Protein AF-A0A7C0TYW9-F1 (afdb_monomer_lite)

Foldseek 3Di:
DADEPVQWDDDAPDTARQVQFPDDDPDDHDLVSLLPDDCVHTHQCSNANDAPVHFEYEHDPVQVVLVVVLVVVQVVCQVCVCVQAPPQLVVVLVVQEPDPGFAFKHAHSPAPAEAEAAEADSQACSHGSYALGDDPSSSVVQVVCVVVVHHVRHYIYGYSGGGQHVVNDDDDPPVVVCVVVD

Secondary structure (DSSP, 8-state):
-EEEGGGSEEETTEEE-GGG-SS--S---SHHHHHH--HHHH-TTTTSS-BTTB-EEE-SHHHHHHHHHHHHHHHHHHH-GGGTS-HHHHHHHHHH--SSS---EEEETT-S-EEEESS--TTTHHHHS-TT-SSHHHHHHHHHHHHTT--GGGSEEEESSSSPPGGG------HHHHTT--

Sequence (182 aa):
MLLMFESLKRVSDIYINPRNYKIMPLFLRNWRDLLSLDEKTYGIYAKTIYNPKERFLIKSKKDEQKAFKLVELYNELLKNPTKFCHKEYYEYQLKVKQFKGLPFANGWVGSRVVLVGEAPGRKGCGYTGICFYRDASGILLRKALFTLGINPDFVYITNVVKCNPPGNKLRGFDERELSLLR

Structure (mmCIF, N/CA/C/O backbone):
data_AF-A0A7C0TYW9-F1
#
_entry.id   AF-A0A7C0TYW9-F1
#
loop_
_atom_site.group_PDB
_atom_site.id
_atom_site.type_symbol
_atom_site.label_atom_id
_atom_site.label_alt_id
_atom_site.label_comp_id
_atom_site.label_asym_id
_atom_site.label_entity_id
_atom_site.label_seq_id
_atom_site.pdbx_PDB_ins_code
_atom_site.Cartn_x
_atom_site.Cartn_y
_atom_site.Cartn_z
_atom_site.occupancy
_atom_site.B_iso_or_equiv
_atom_site.auth_seq_id
_atom_site.auth_comp_id
_atom_site.auth_asym_id
_atom_site.auth_atom_id
_atom_site.pdbx_PDB_model_num
ATOM 1 N N . MET A 1 1 ? 7.415 -1.430 9.000 1.00 95.31 1 MET A N 1
ATOM 2 C CA . MET A 1 1 ? 6.575 -2.216 8.067 1.00 95.31 1 MET A CA 1
ATOM 3 C C . MET A 1 1 ? 5.236 -2.589 8.683 1.00 95.31 1 MET A C 1
ATOM 5 O O . MET A 1 1 ? 4.257 -2.705 7.954 1.00 95.31 1 MET A O 1
ATOM 9 N N . LEU A 1 2 ? 5.198 -2.811 9.995 1.00 98.25 2 LEU A N 1
ATOM 10 C CA . LEU A 1 2 ? 4.009 -3.233 10.721 1.00 98.25 2 LEU A CA 1
ATOM 11 C C . LEU A 1 2 ? 3.104 -2.036 11.015 1.00 98.25 2 LEU A C 1
ATOM 13 O O . LEU A 1 2 ? 3.602 -0.933 11.231 1.00 98.25 2 LEU A O 1
ATOM 17 N N . LEU A 1 3 ? 1.800 -2.274 11.017 1.00 98.44 3 LEU A N 1
ATOM 18 C CA . LEU A 1 3 ? 0.765 -1.329 11.404 1.00 98.44 3 LEU A CA 1
ATOM 19 C C . LEU A 1 3 ? -0.104 -2.008 12.459 1.00 98.44 3 LEU A C 1
ATOM 21 O O . LEU A 1 3 ? -0.786 -2.986 12.164 1.00 98.44 3 LEU A O 1
ATOM 25 N N . MET A 1 4 ? -0.067 -1.502 13.686 1.00 98.12 4 MET A N 1
ATOM 26 C CA . MET A 1 4 ? -0.885 -2.046 14.769 1.00 98.12 4 MET A CA 1
ATOM 27 C C . MET A 1 4 ? -2.296 -1.486 14.653 1.00 98.12 4 MET A C 1
ATOM 29 O O . MET A 1 4 ? -2.460 -0.271 14.508 1.00 98.12 4 MET A O 1
ATOM 33 N N . PHE A 1 5 ? -3.312 -2.342 14.717 1.00 97.88 5 PHE A N 1
ATOM 34 C CA . PHE A 1 5 ? -4.703 -1.905 14.620 1.00 97.88 5 PHE A CA 1
ATOM 35 C C . PHE A 1 5 ? -5.060 -0.890 15.713 1.00 97.88 5 PHE A C 1
ATOM 37 O O . PHE A 1 5 ? -5.768 0.077 15.452 1.00 97.88 5 PHE A O 1
ATOM 44 N N . GLU A 1 6 ? -4.485 -1.047 16.902 1.00 96.62 6 GLU A N 1
ATOM 45 C CA . GLU A 1 6 ? -4.692 -0.188 18.069 1.00 96.62 6 GLU A CA 1
ATOM 46 C C . GLU A 1 6 ? -4.125 1.225 17.875 1.00 96.62 6 GLU A C 1
ATOM 48 O O . GLU A 1 6 ? -4.556 2.162 18.541 1.00 96.62 6 GLU A O 1
ATOM 53 N N . SER A 1 7 ? -3.178 1.407 16.947 1.00 97.06 7 SER A N 1
ATOM 54 C CA . SER A 1 7 ? -2.658 2.738 16.599 1.00 97.06 7 SER A CA 1
ATOM 55 C C . SER A 1 7 ? -3.553 3.515 15.630 1.00 97.06 7 SER A C 1
ATOM 57 O O . SER A 1 7 ? -3.305 4.697 15.374 1.00 97.06 7 SER A O 1
ATOM 59 N N . LEU A 1 8 ? -4.583 2.871 15.071 1.00 97.88 8 LEU A N 1
ATOM 60 C CA . LEU A 1 8 ? -5.526 3.517 14.168 1.00 97.88 8 LEU A CA 1
ATOM 61 C C . LEU A 1 8 ? -6.575 4.283 14.962 1.00 97.88 8 LEU A C 1
ATOM 63 O O . LEU A 1 8 ? -7.091 3.818 15.976 1.00 97.88 8 LEU A O 1
ATOM 67 N N . LYS A 1 9 ? -6.963 5.446 14.442 1.00 96.06 9 LYS A N 1
ATOM 68 C CA . LYS A 1 9 ? -8.080 6.208 14.992 1.00 96.06 9 LYS A CA 1
ATOM 69 C C . LYS A 1 9 ? -9.346 5.831 14.238 1.00 96.06 9 LYS A C 1
ATOM 71 O O . LYS A 1 9 ? -9.384 5.909 13.011 1.00 96.06 9 LYS A O 1
ATOM 76 N N . ARG A 1 10 ? -10.395 5.458 14.967 1.00 94.62 10 ARG A N 1
ATOM 77 C CA . ARG A 1 10 ? -11.737 5.341 14.394 1.00 94.62 10 ARG A CA 1
ATOM 78 C C . ARG A 1 10 ? -12.358 6.733 14.296 1.00 94.62 10 ARG A C 1
ATOM 80 O O . ARG A 1 10 ? -12.369 7.474 15.277 1.00 94.62 10 ARG A O 1
ATOM 87 N N . VAL A 1 11 ? -12.860 7.083 13.119 1.00 91.38 11 VAL A N 1
ATOM 88 C CA . VAL A 1 11 ? -13.623 8.310 12.877 1.00 91.38 11 VAL A CA 1
ATOM 89 C C . VAL A 1 11 ? -14.906 7.894 12.177 1.00 91.38 11 VAL A C 1
ATOM 91 O O . VAL A 1 11 ? -14.865 7.426 11.044 1.00 91.38 11 VAL A O 1
ATOM 94 N N . SER A 1 12 ? -16.035 8.012 12.874 1.00 87.75 12 SER A N 1
ATOM 95 C CA . SER A 1 12 ? -17.328 7.506 12.397 1.00 87.75 12 SER A CA 1
ATOM 96 C C . SER A 1 12 ? -17.273 5.986 12.103 1.00 87.75 12 SER A C 1
ATOM 98 O O . SER A 1 12 ? -16.994 5.174 12.997 1.00 87.75 12 SER A O 1
ATOM 100 N N . ASP A 1 13 ? -17.529 5.582 10.861 1.00 86.25 13 ASP A N 1
ATOM 101 C CA . ASP A 1 13 ? -17.508 4.208 10.346 1.00 86.25 13 ASP A CA 1
ATOM 102 C C . ASP A 1 13 ? -16.162 3.802 9.707 1.00 86.25 13 ASP A C 1
ATOM 104 O O . ASP A 1 13 ? -15.992 2.645 9.321 1.00 86.25 13 ASP A O 1
ATOM 108 N N . ILE A 1 14 ? -15.185 4.713 9.622 1.00 91.62 14 ILE A N 1
ATOM 109 C CA . ILE A 1 14 ? -13.876 4.453 9.009 1.00 91.62 14 ILE A CA 1
ATOM 110 C C . ILE A 1 14 ? -12.732 4.446 10.027 1.00 91.62 14 ILE A C 1
ATOM 112 O O . ILE A 1 14 ? -12.814 4.997 11.127 1.00 91.62 14 ILE A O 1
ATOM 116 N N . TYR A 1 15 ? -11.623 3.829 9.623 1.00 95.75 15 TYR A N 1
ATOM 117 C CA . TYR A 1 15 ? -10.345 3.894 10.324 1.00 95.75 15 TYR A CA 1
ATOM 118 C C . TYR A 1 15 ? -9.377 4.760 9.536 1.00 95.75 15 TYR A C 1
ATOM 120 O O . TYR A 1 15 ? -9.300 4.665 8.312 1.00 95.75 15 TYR A O 1
ATOM 128 N N . ILE A 1 16 ? -8.612 5.570 10.255 1.00 97.06 16 ILE A N 1
ATOM 129 C CA . ILE A 1 16 ? -7.570 6.417 9.692 1.00 97.06 16 ILE A CA 1
ATOM 130 C C . ILE A 1 16 ? -6.256 6.186 10.434 1.00 97.06 16 ILE A C 1
ATOM 132 O O . ILE A 1 16 ? -6.243 5.848 11.619 1.00 97.06 16 ILE A O 1
ATOM 136 N N . ASN A 1 17 ? -5.144 6.404 9.738 1.00 98.00 17 ASN A N 1
ATOM 137 C CA . ASN A 1 17 ? -3.825 6.474 10.351 1.00 98.00 17 ASN A CA 1
ATOM 138 C C . ASN A 1 17 ? -3.441 7.956 10.505 1.00 98.00 17 ASN A C 1
ATOM 140 O O . ASN A 1 17 ? -3.128 8.591 9.495 1.00 98.00 17 ASN A O 1
ATOM 144 N N . PRO A 1 18 ? -3.451 8.532 11.724 1.00 96.19 18 PRO A N 1
ATOM 145 C CA . PRO A 1 18 ? -3.134 9.948 11.929 1.00 96.19 18 PRO A CA 1
ATOM 146 C C . PRO A 1 18 ? -1.766 10.361 11.371 1.00 96.19 18 PRO A C 1
ATOM 148 O O . PRO A 1 18 ? -1.599 11.497 10.943 1.00 96.19 18 PRO A O 1
ATOM 151 N N . ARG A 1 19 ? -0.803 9.429 11.297 1.00 96.75 19 ARG A N 1
ATOM 152 C CA . ARG A 1 19 ? 0.550 9.675 10.767 1.00 96.75 19 ARG A CA 1
ATOM 153 C C . ARG A 1 19 ? 0.579 9.929 9.258 1.00 96.75 19 ARG A C 1
ATOM 155 O O . ARG A 1 19 ? 1.586 10.411 8.747 1.00 96.75 19 ARG A O 1
ATOM 162 N N . ASN A 1 20 ? -0.500 9.607 8.543 1.00 97.62 20 ASN A N 1
ATOM 163 C CA . ASN A 1 20 ? -0.610 9.848 7.105 1.00 97.62 20 ASN A CA 1
ATOM 164 C C . ASN A 1 20 ? -1.013 11.288 6.759 1.00 97.62 20 ASN A C 1
ATOM 166 O O . ASN A 1 20 ? -0.871 11.681 5.598 1.00 97.62 20 ASN A O 1
ATOM 170 N N . TYR A 1 21 ? -1.514 12.058 7.729 1.00 97.38 21 TYR A N 1
ATOM 171 C CA . TYR A 1 21 ? -2.064 13.389 7.494 1.00 97.38 21 TYR A CA 1
ATOM 172 C C . TYR A 1 21 ? -1.016 14.478 7.706 1.00 97.38 21 TYR A C 1
ATOM 174 O O . TYR A 1 21 ? -0.359 14.530 8.742 1.00 97.38 21 TYR A O 1
ATOM 182 N N . LYS A 1 22 ? -0.906 15.398 6.743 1.00 97.19 22 LYS A N 1
ATOM 183 C CA . LYS A 1 22 ? -0.212 16.682 6.946 1.00 97.19 22 LYS A CA 1
ATOM 184 C C . LYS A 1 22 ? -1.030 17.615 7.835 1.00 97.19 22 LYS A C 1
ATOM 186 O O . LYS A 1 22 ? -0.484 18.313 8.679 1.00 97.19 22 LYS A O 1
ATOM 191 N N . ILE A 1 23 ? -2.341 17.623 7.605 1.00 95.88 23 ILE A N 1
ATOM 192 C CA . ILE A 1 23 ? -3.343 18.403 8.327 1.00 95.88 23 ILE A CA 1
ATOM 193 C C . ILE A 1 23 ? -4.517 17.466 8.586 1.00 95.88 23 ILE A C 1
ATOM 195 O O . ILE A 1 23 ? -4.942 16.742 7.684 1.00 95.88 23 ILE A O 1
ATOM 199 N N . MET A 1 24 ? -5.034 17.458 9.810 1.00 93.25 24 MET A N 1
ATOM 200 C CA . MET A 1 24 ? -6.167 16.611 10.168 1.00 93.25 24 MET A CA 1
ATOM 201 C C . MET A 1 24 ? -7.475 17.204 9.613 1.00 93.25 24 MET A C 1
ATOM 203 O O . MET A 1 24 ? -7.740 18.383 9.849 1.00 93.25 24 MET A O 1
ATOM 207 N N . PRO A 1 25 ? -8.313 16.434 8.897 1.00 91.81 25 PRO A N 1
ATOM 208 C CA . PRO A 1 25 ? -9.620 16.915 8.461 1.00 91.81 25 PRO A CA 1
ATOM 209 C C . PRO A 1 25 ? -10.553 17.130 9.658 1.00 91.81 25 PRO A C 1
ATOM 211 O O . PRO A 1 25 ? -10.598 16.309 10.575 1.00 91.81 25 PRO A O 1
ATOM 214 N N . LEU A 1 26 ? -11.319 18.225 9.622 1.00 86.62 26 LEU A N 1
ATOM 215 C CA . LEU A 1 26 ? -12.287 18.576 10.669 1.00 86.62 26 LEU A CA 1
ATOM 216 C C . LEU A 1 26 ? -13.501 17.637 10.676 1.00 86.62 26 LEU A C 1
ATOM 218 O O . LEU A 1 26 ? -14.006 17.292 11.740 1.00 86.62 26 LEU A O 1
ATOM 222 N N . PHE A 1 27 ? -13.945 17.197 9.493 1.00 86.50 27 PHE A N 1
ATOM 223 C CA . PHE A 1 27 ? -15.115 16.339 9.326 1.00 86.50 27 PHE A CA 1
ATOM 224 C C . PHE A 1 27 ? -14.811 15.178 8.374 1.00 86.50 27 PHE A C 1
ATOM 226 O O . PHE A 1 27 ? -14.391 15.388 7.239 1.00 86.50 27 PHE A O 1
ATOM 233 N N . LEU A 1 28 ? -15.054 13.951 8.841 1.00 92.06 28 LEU A N 1
ATOM 234 C CA . LEU A 1 28 ? -15.047 12.723 8.043 1.00 92.06 28 LEU A CA 1
ATOM 235 C C . LEU A 1 28 ? -16.205 11.837 8.510 1.00 92.06 28 LEU A C 1
ATOM 237 O O . LEU A 1 28 ? -16.189 11.330 9.634 1.00 92.06 28 LEU A O 1
ATOM 241 N N . ARG A 1 29 ? -17.225 1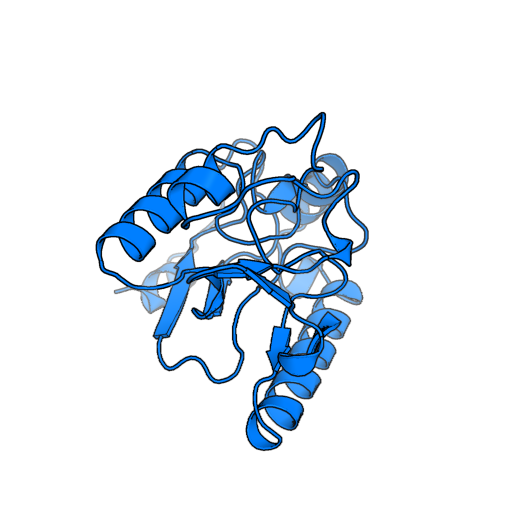1.658 7.668 1.00 91.06 29 ARG A N 1
ATOM 242 C CA . ARG A 1 29 ? -18.416 10.877 8.038 1.00 91.06 29 ARG A CA 1
ATOM 243 C C . ARG A 1 29 ? -18.391 9.456 7.514 1.00 91.06 29 ARG A C 1
ATOM 245 O O . ARG A 1 29 ? -18.967 8.596 8.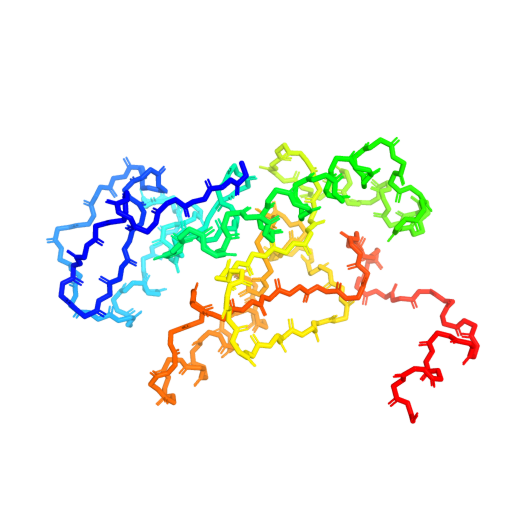160 1.00 91.06 29 ARG A O 1
ATOM 252 N N . ASN A 1 30 ? -17.796 9.247 6.341 1.00 93.50 30 ASN A N 1
ATOM 253 C CA . ASN A 1 30 ? -17.747 7.954 5.668 1.00 93.50 30 ASN A CA 1
ATOM 254 C C . ASN A 1 30 ? -16.591 7.863 4.667 1.00 93.50 30 ASN A C 1
ATOM 256 O O . ASN A 1 30 ? -15.816 8.804 4.466 1.00 93.50 30 ASN A O 1
ATOM 260 N N . TRP A 1 31 ? -16.486 6.713 4.006 1.00 93.50 31 TRP A N 1
ATOM 261 C CA . TRP A 1 31 ? -15.448 6.450 3.013 1.00 93.50 31 TRP A CA 1
ATOM 262 C C . TRP A 1 31 ? -15.471 7.412 1.813 1.00 93.50 31 TRP A C 1
ATOM 264 O O . TRP A 1 31 ? -14.423 7.641 1.211 1.00 93.50 31 TRP A O 1
ATOM 274 N N . ARG A 1 32 ? -16.621 7.996 1.446 1.00 94.62 32 ARG A N 1
ATOM 275 C CA . ARG A 1 32 ? -16.700 8.959 0.332 1.00 94.62 32 ARG A CA 1
ATOM 276 C C . ARG A 1 32 ? -15.978 10.251 0.691 1.00 94.62 32 ARG A C 1
ATOM 278 O O . ARG A 1 32 ? -15.160 10.712 -0.104 1.00 94.62 32 ARG A O 1
ATOM 285 N N . ASP A 1 33 ? -16.206 10.760 1.902 1.00 94.81 33 ASP A N 1
ATOM 286 C CA . ASP A 1 33 ? -15.493 11.926 2.436 1.00 94.81 33 ASP A CA 1
ATOM 287 C C . ASP A 1 33 ? -13.981 11.649 2.456 1.00 94.81 33 ASP A C 1
ATOM 289 O O . ASP A 1 33 ? -13.193 12.455 1.962 1.00 94.81 33 ASP A O 1
ATOM 293 N N . LEU A 1 34 ? -13.572 10.459 2.915 1.00 94.06 34 LEU A N 1
ATOM 294 C CA . LEU A 1 34 ? -12.168 10.037 2.920 1.00 94.06 34 LEU A CA 1
ATOM 295 C C . LEU A 1 34 ? -11.548 10.043 1.514 1.00 94.06 34 LEU A C 1
ATOM 297 O O . LEU A 1 34 ? -10.449 10.561 1.318 1.00 94.06 34 LEU A O 1
ATOM 301 N N . LEU A 1 35 ? -12.234 9.474 0.519 1.00 93.31 35 LEU A N 1
ATOM 302 C CA . LEU A 1 35 ? -11.721 9.431 -0.853 1.00 93.31 35 LEU A CA 1
ATOM 303 C C . LEU A 1 35 ? -11.704 10.811 -1.534 1.00 93.31 35 LEU A C 1
ATOM 305 O O . LEU A 1 35 ? -10.956 10.990 -2.502 1.00 93.31 35 LEU A O 1
ATOM 309 N N . SER A 1 36 ? -12.488 11.772 -1.035 1.00 94.12 36 SER A N 1
ATOM 310 C CA . SER A 1 36 ? -12.590 13.136 -1.573 1.00 94.12 36 SER A CA 1
ATOM 311 C C . SER A 1 36 ? -11.426 14.055 -1.191 1.00 94.12 36 SER A C 1
ATOM 313 O O . SER A 1 36 ? -11.179 15.029 -1.895 1.00 94.12 36 SER A O 1
ATOM 315 N N . LEU A 1 37 ? -10.676 13.719 -0.135 1.00 95.31 37 LEU A N 1
ATOM 316 C CA . LEU A 1 37 ? -9.545 14.519 0.346 1.00 95.31 37 LEU A CA 1
ATOM 317 C C . LEU A 1 37 ? -8.530 14.792 -0.775 1.00 95.31 37 LEU A C 1
ATOM 319 O O . LEU A 1 37 ? -8.234 13.910 -1.575 1.00 95.31 37 LEU A O 1
ATOM 323 N N . ASP A 1 38 ? -7.947 15.980 -0.858 1.00 95.19 38 ASP A N 1
ATOM 324 C CA . ASP A 1 38 ? -6.889 16.250 -1.834 1.00 95.19 38 ASP A CA 1
ATOM 325 C C . ASP A 1 38 ? -5.483 15.957 -1.262 1.00 95.19 38 ASP A C 1
ATOM 327 O O . ASP A 1 38 ? -5.220 16.086 -0.064 1.00 95.19 38 ASP A O 1
ATOM 331 N N . GLU A 1 39 ? -4.546 15.544 -2.121 1.00 95.12 39 GLU A N 1
ATOM 332 C CA . GLU A 1 39 ? -3.186 15.177 -1.688 1.00 95.12 39 GLU A CA 1
ATOM 333 C C . GLU A 1 39 ? -2.339 16.387 -1.257 1.00 95.12 39 GLU A C 1
ATOM 335 O O . GLU A 1 39 ? -1.384 16.227 -0.485 1.00 95.12 39 GLU A O 1
ATOM 340 N N . LYS A 1 40 ? -2.648 17.591 -1.763 1.00 96.12 40 LYS A N 1
ATOM 341 C CA . LYS A 1 40 ? -1.866 18.805 -1.492 1.00 96.12 40 LYS A CA 1
ATOM 342 C C . LYS A 1 40 ? -2.041 19.203 -0.029 1.00 96.12 40 LYS A C 1
ATOM 344 O O . LYS A 1 40 ? -1.033 19.354 0.666 1.00 96.12 40 LYS A O 1
ATOM 349 N N . THR A 1 41 ? -3.291 19.273 0.418 1.00 97.00 41 THR A N 1
ATOM 350 C CA . THR A 1 41 ? -3.702 19.649 1.774 1.00 97.00 41 THR A CA 1
ATOM 351 C C . THR A 1 41 ? -3.452 18.523 2.771 1.00 97.00 41 THR A C 1
ATOM 353 O O . THR A 1 41 ? -2.743 18.714 3.757 1.00 97.00 41 THR A O 1
ATOM 356 N N . TYR A 1 42 ? -3.991 17.328 2.512 1.00 97.50 42 TYR A N 1
ATOM 357 C CA . TYR A 1 42 ? -4.047 16.266 3.523 1.00 97.50 42 TYR A CA 1
ATOM 358 C C . TYR A 1 42 ? -2.862 15.305 3.456 1.00 97.50 42 TYR A C 1
ATOM 360 O O . TYR A 1 42 ? -2.522 14.681 4.457 1.00 97.50 42 TYR A O 1
ATOM 368 N N . GLY A 1 43 ? -2.176 15.230 2.316 1.00 97.31 43 GLY A N 1
ATOM 369 C CA . GLY A 1 43 ? -1.036 14.345 2.100 1.00 97.31 43 GLY A CA 1
ATOM 370 C C . GLY A 1 43 ? -1.361 13.151 1.208 1.00 97.31 43 GLY A C 1
ATOM 371 O O . GLY A 1 43 ? -2.504 12.719 1.073 1.00 97.31 43 GLY A O 1
ATOM 372 N N . ILE A 1 44 ? -0.318 12.598 0.587 1.00 97.06 44 ILE A N 1
ATOM 373 C CA . ILE A 1 44 ? -0.464 11.559 -0.436 1.00 97.06 44 ILE A CA 1
ATOM 374 C C . ILE A 1 44 ? -1.048 10.256 0.104 1.00 97.06 44 ILE A C 1
ATOM 376 O O . ILE A 1 44 ? -1.628 9.533 -0.683 1.00 97.06 44 ILE A O 1
ATOM 380 N N . TYR A 1 45 ? -0.944 9.948 1.401 1.00 98.12 45 TYR A N 1
ATOM 381 C CA . TYR A 1 45 ? -1.473 8.712 2.003 1.00 98.12 45 TYR A CA 1
ATOM 382 C C . TYR A 1 45 ? -2.768 8.930 2.800 1.00 98.12 45 TYR A C 1
ATOM 384 O O . TYR A 1 45 ? -3.238 8.014 3.465 1.00 98.12 45 TYR A O 1
ATOM 392 N N . ALA A 1 46 ? -3.369 10.122 2.739 1.00 97.12 46 ALA A N 1
ATOM 393 C CA . ALA A 1 46 ? -4.515 10.492 3.573 1.00 97.12 46 ALA A CA 1
ATOM 394 C C . ALA A 1 46 ? -5.796 9.676 3.306 1.00 97.12 46 ALA A C 1
ATOM 396 O O . ALA A 1 46 ? -6.729 9.738 4.100 1.00 97.12 46 ALA A O 1
ATOM 397 N N . LYS A 1 47 ? -5.863 8.916 2.202 1.00 96.56 47 LYS A N 1
ATOM 398 C CA . LYS A 1 47 ? -7.046 8.128 1.800 1.00 96.56 47 LYS A CA 1
ATOM 399 C C . LYS A 1 47 ? -6.920 6.628 2.089 1.00 96.56 47 LYS A C 1
ATOM 401 O O . LYS A 1 47 ? -7.662 5.821 1.528 1.00 96.56 47 LYS A O 1
ATOM 406 N N . THR A 1 48 ? -5.930 6.241 2.884 1.00 97.38 48 THR A N 1
ATOM 407 C CA . THR A 1 48 ? -5.663 4.865 3.315 1.00 97.38 48 THR A CA 1
ATOM 408 C C . THR A 1 48 ? -5.030 4.899 4.703 1.00 97.38 48 THR A C 1
ATOM 410 O O . THR A 1 48 ? -4.474 5.913 5.123 1.00 97.38 48 THR A O 1
ATOM 413 N N . ILE A 1 49 ? -5.080 3.782 5.421 1.00 98.31 49 ILE A N 1
ATOM 414 C CA . ILE A 1 49 ? -4.319 3.610 6.665 1.00 98.31 49 ILE A CA 1
ATOM 415 C C . ILE A 1 49 ? -2.841 3.269 6.415 1.00 98.31 49 ILE A C 1
ATOM 417 O O . ILE A 1 49 ? -2.028 3.332 7.338 1.00 98.31 49 ILE A O 1
ATOM 421 N N . TYR A 1 50 ? -2.481 2.914 5.179 1.00 98.62 50 TYR A N 1
ATOM 422 C CA . TYR A 1 50 ? -1.152 2.422 4.833 1.00 98.62 50 TYR A CA 1
ATOM 423 C C . TYR A 1 50 ? -0.211 3.519 4.347 1.00 98.62 50 TYR A C 1
ATOM 425 O O . TYR A 1 50 ? -0.609 4.485 3.704 1.00 98.62 50 TYR A O 1
ATOM 433 N N . ASN A 1 51 ? 1.076 3.328 4.603 1.00 98.31 51 ASN A N 1
ATOM 434 C CA . ASN A 1 51 ? 2.157 4.099 4.000 1.00 98.31 51 ASN A CA 1
ATOM 435 C C . ASN A 1 51 ? 3.389 3.186 3.838 1.00 98.31 51 ASN A C 1
ATOM 437 O O . ASN A 1 51 ? 3.404 2.069 4.355 1.00 98.31 51 ASN A O 1
ATOM 441 N N . PRO A 1 52 ? 4.454 3.604 3.135 1.00 97.56 52 PRO A N 1
ATOM 442 C CA . PRO A 1 52 ? 5.615 2.750 2.901 1.00 97.56 52 PRO A CA 1
ATOM 443 C C . PRO A 1 52 ? 6.292 2.191 4.157 1.00 97.56 52 PRO A C 1
ATOM 445 O O . PRO A 1 52 ? 6.964 1.164 4.055 1.00 97.56 52 PRO A O 1
ATOM 448 N N . LYS A 1 53 ? 6.127 2.844 5.316 1.00 97.56 53 LYS A N 1
ATOM 449 C CA . LYS A 1 53 ? 6.655 2.403 6.612 1.00 97.56 53 LYS A CA 1
ATOM 450 C C . LYS A 1 53 ? 5.679 1.492 7.364 1.00 97.56 53 LYS A C 1
ATOM 452 O O . LYS A 1 53 ? 6.130 0.739 8.222 1.00 97.56 53 LYS A O 1
ATOM 457 N N . GLU A 1 54 ? 4.392 1.507 7.036 1.00 98.06 54 GLU A N 1
ATOM 458 C CA . GLU A 1 54 ? 3.299 0.827 7.741 1.00 98.06 54 GLU A CA 1
ATOM 459 C C . GLU A 1 54 ? 2.365 0.181 6.703 1.00 98.06 54 GLU A C 1
ATOM 461 O O . GLU A 1 54 ? 1.440 0.812 6.199 1.00 98.06 54 GLU A O 1
ATOM 466 N N . ARG A 1 55 ? 2.651 -1.070 6.323 1.00 97.69 55 ARG A N 1
ATOM 467 C CA . ARG A 1 55 ? 1.997 -1.791 5.213 1.00 97.69 55 ARG A CA 1
ATOM 468 C C . ARG A 1 55 ? 1.194 -3.004 5.667 1.00 97.69 55 ARG A C 1
ATOM 470 O O . ARG A 1 55 ? 0.238 -3.381 4.999 1.00 97.69 55 ARG A O 1
ATOM 477 N N . PHE A 1 56 ? 1.599 -3.633 6.764 1.00 98.56 56 PHE A N 1
ATOM 478 C CA . PHE A 1 56 ? 1.008 -4.878 7.243 1.00 98.56 56 PHE A CA 1
ATOM 479 C C . PHE A 1 56 ? 0.191 -4.612 8.492 1.00 98.56 56 PHE A C 1
ATOM 481 O O . PHE A 1 56 ? 0.758 -4.421 9.566 1.00 98.56 56 PHE A O 1
ATOM 488 N N . LEU A 1 57 ? -1.130 -4.586 8.335 1.00 98.62 57 LEU A N 1
ATOM 489 C CA . LEU A 1 57 ? -2.044 -4.427 9.454 1.00 98.62 57 LEU A CA 1
ATOM 490 C C . LEU A 1 57 ? -2.080 -5.717 10.280 1.00 98.62 57 LEU A C 1
ATOM 492 O O . LEU A 1 57 ? -2.323 -6.798 9.739 1.00 98.62 57 LEU A O 1
ATOM 496 N N . ILE A 1 58 ? -1.862 -5.574 11.583 1.00 98.38 58 ILE A N 1
ATOM 497 C CA . ILE A 1 58 ? -1.904 -6.624 12.603 1.00 98.38 58 ILE A CA 1
ATOM 498 C C . ILE A 1 58 ? -3.102 -6.335 13.507 1.00 98.38 58 ILE A C 1
ATOM 500 O O . ILE A 1 58 ? -3.185 -5.250 14.078 1.00 98.38 58 ILE A O 1
ATOM 504 N N . LYS A 1 59 ? -4.029 -7.293 13.627 1.00 97.06 59 LYS A N 1
ATOM 505 C CA . LYS A 1 59 ? -5.222 -7.190 14.493 1.00 97.06 59 LYS A CA 1
ATOM 506 C C . LYS A 1 59 ? -5.209 -8.182 15.655 1.00 97.06 59 LYS A C 1
ATOM 508 O O . LYS A 1 59 ? -6.105 -8.165 16.491 1.00 97.06 59 LYS A O 1
ATOM 513 N N . SER A 1 60 ? -4.268 -9.121 15.657 1.00 95.94 60 SER A N 1
ATOM 514 C CA . SER A 1 60 ? -4.187 -10.176 16.662 1.00 95.94 60 SER A CA 1
ATOM 515 C C . SER A 1 60 ? -2.767 -10.718 16.777 1.00 95.94 60 SER A C 1
ATOM 517 O O . SER A 1 60 ? -1.991 -10.635 15.829 1.00 95.94 60 SER A O 1
ATOM 519 N N . LYS A 1 61 ? -2.452 -11.398 17.884 1.00 92.12 61 LYS A N 1
ATOM 520 C CA . LYS A 1 61 ? -1.156 -12.080 18.049 1.00 92.12 61 LYS A CA 1
ATOM 521 C C . LYS A 1 61 ? -0.860 -13.109 16.949 1.00 92.12 61 LYS A C 1
ATOM 523 O O . LYS A 1 61 ? 0.291 -13.318 16.584 1.00 92.12 61 LYS A O 1
ATOM 528 N N . LYS A 1 62 ? -1.894 -13.744 16.381 1.00 91.38 62 LYS A N 1
ATOM 529 C CA . LYS A 1 62 ? -1.738 -14.703 15.268 1.00 91.38 62 LYS A CA 1
ATOM 530 C C . LYS A 1 62 ? -1.251 -14.026 13.980 1.00 91.38 62 LYS A C 1
ATOM 532 O O . LYS A 1 62 ? -0.596 -14.669 13.162 1.00 91.38 62 LYS A O 1
ATOM 537 N N . ASP A 1 63 ? -1.562 -12.744 13.806 1.00 96.75 63 ASP A N 1
ATOM 538 C CA . ASP A 1 63 ? -1.133 -11.954 12.653 1.00 96.75 63 ASP A CA 1
ATOM 539 C C . ASP A 1 63 ? 0.353 -11.596 12.734 1.00 96.75 63 ASP A C 1
ATOM 541 O O . ASP A 1 63 ? 1.019 -11.542 11.702 1.00 96.75 63 ASP A O 1
ATOM 545 N N . GLU A 1 64 ? 0.890 -11.399 13.941 1.00 95.69 64 GLU A N 1
ATOM 546 C CA . GLU A 1 64 ? 2.275 -10.965 14.161 1.00 95.69 64 GLU A CA 1
ATOM 547 C C . GLU A 1 64 ? 3.279 -11.894 13.478 1.00 95.69 64 GLU A C 1
ATOM 549 O O . GLU A 1 64 ? 4.107 -11.437 12.694 1.00 95.69 64 GLU A O 1
ATOM 554 N N . GLN A 1 65 ? 3.156 -13.209 13.686 1.00 95.31 65 GLN A N 1
ATOM 555 C CA . GLN A 1 65 ? 4.059 -14.192 13.077 1.00 95.31 65 GLN A CA 1
ATOM 556 C C . GLN A 1 65 ? 4.037 -14.129 11.544 1.00 95.31 65 GLN A C 1
ATOM 558 O O . GLN A 1 65 ? 5.085 -14.188 10.899 1.00 95.31 65 GLN A O 1
ATOM 563 N N . LYS A 1 66 ? 2.849 -13.979 10.940 1.00 95.94 66 LYS A N 1
ATOM 564 C CA . LYS A 1 66 ? 2.716 -13.818 9.484 1.00 95.94 66 LYS A CA 1
ATOM 565 C C . LYS A 1 66 ? 3.328 -12.502 9.019 1.00 95.94 66 LYS A C 1
ATOM 567 O O . LYS A 1 66 ? 4.016 -12.474 8.001 1.00 95.94 66 LYS A O 1
ATOM 572 N N . ALA A 1 67 ? 3.103 -11.423 9.762 1.00 97.25 67 ALA A N 1
ATOM 573 C CA . ALA A 1 67 ? 3.648 -10.116 9.441 1.00 97.25 67 ALA A CA 1
ATOM 574 C C . ALA A 1 67 ? 5.181 -10.113 9.496 1.00 97.25 67 ALA A C 1
ATOM 576 O O . ALA A 1 67 ? 5.803 -9.577 8.584 1.00 97.25 67 ALA A O 1
ATOM 577 N N . PHE A 1 68 ? 5.797 -10.759 10.492 1.00 97.00 68 PHE A N 1
ATOM 578 C CA . PHE A 1 68 ? 7.255 -10.891 10.573 1.00 97.00 68 PHE A CA 1
ATOM 579 C C . PHE A 1 68 ? 7.833 -11.647 9.373 1.00 97.00 68 PHE A C 1
ATOM 581 O O . PHE A 1 68 ? 8.736 -11.124 8.724 1.00 97.00 68 PHE A O 1
ATOM 588 N N . LYS A 1 69 ? 7.238 -12.782 8.982 1.00 97.25 69 LYS A N 1
ATOM 589 C CA . LYS A 1 69 ? 7.640 -13.514 7.764 1.00 97.25 69 LYS A CA 1
ATOM 590 C C . LYS A 1 69 ? 7.533 -12.654 6.500 1.00 97.25 69 LYS A C 1
ATOM 592 O O . LYS A 1 69 ? 8.405 -12.683 5.637 1.00 97.25 69 LYS A O 1
ATOM 597 N N . LEU A 1 70 ? 6.480 -11.843 6.386 1.00 97.50 70 LEU A N 1
ATOM 598 C CA . LEU A 1 70 ? 6.330 -10.907 5.267 1.00 97.50 70 LEU A CA 1
ATOM 599 C C . LEU A 1 70 ? 7.378 -9.786 5.289 1.00 97.50 70 LEU A C 1
ATOM 601 O O . LEU A 1 70 ? 7.805 -9.328 4.230 1.00 97.50 70 LEU A O 1
ATOM 605 N N . VAL A 1 71 ? 7.800 -9.332 6.471 1.00 98.25 71 VAL A N 1
ATOM 606 C CA . VAL A 1 71 ? 8.897 -8.366 6.613 1.00 98.25 71 VAL A CA 1
ATOM 607 C C . VAL A 1 71 ? 10.231 -8.984 6.203 1.00 98.25 71 VAL A C 1
ATOM 609 O O . VAL A 1 71 ? 11.002 -8.324 5.510 1.00 98.25 71 VAL A O 1
ATOM 612 N N . GLU A 1 72 ? 10.495 -10.237 6.568 1.00 97.88 72 GLU A N 1
ATOM 613 C CA . GLU A 1 72 ? 11.682 -10.976 6.120 1.00 97.88 72 GLU A CA 1
ATOM 614 C C . GLU A 1 72 ? 11.713 -11.106 4.595 1.00 97.88 72 GLU A C 1
ATOM 616 O O . GLU A 1 72 ? 12.712 -10.742 3.973 1.00 97.88 72 GLU A O 1
ATOM 621 N N . LEU A 1 73 ? 10.592 -11.502 3.985 1.00 96.38 73 LEU A N 1
ATOM 622 C CA . LEU A 1 73 ? 10.463 -11.586 2.530 1.00 96.38 73 LEU A CA 1
ATOM 623 C C . LEU A 1 73 ? 10.648 -10.217 1.853 1.00 96.38 73 LEU A C 1
ATOM 625 O O . LEU A 1 73 ? 11.294 -10.108 0.813 1.00 96.38 73 LEU A O 1
ATOM 629 N N . TYR A 1 74 ? 10.131 -9.144 2.456 1.00 97.75 74 TYR A N 1
ATOM 630 C CA . TYR A 1 74 ? 10.373 -7.789 1.962 1.00 97.75 74 TYR A CA 1
ATOM 631 C C . TYR A 1 74 ? 11.853 -7.388 2.063 1.00 97.75 74 TYR A C 1
ATOM 633 O O . TYR A 1 74 ? 12.383 -6.747 1.157 1.00 97.75 74 TYR A O 1
ATOM 641 N N . ASN A 1 75 ? 12.550 -7.781 3.130 1.00 97.75 75 ASN A N 1
ATOM 642 C CA . ASN A 1 75 ? 13.986 -7.540 3.259 1.00 97.75 75 ASN A CA 1
ATOM 643 C C . ASN A 1 75 ? 14.792 -8.335 2.222 1.00 97.75 75 ASN A C 1
ATOM 645 O O . ASN A 1 75 ? 15.777 -7.814 1.704 1.00 97.75 75 ASN A O 1
ATOM 649 N N . GLU A 1 76 ? 14.375 -9.558 1.883 1.00 96.31 76 GLU A N 1
ATOM 650 C CA . GLU A 1 76 ? 14.966 -10.327 0.782 1.00 96.31 76 GLU A CA 1
ATOM 651 C C . GLU A 1 76 ? 14.788 -9.604 -0.558 1.00 96.31 76 GLU A C 1
ATOM 653 O O . GLU A 1 76 ? 15.762 -9.441 -1.293 1.00 96.31 76 GLU A O 1
ATOM 658 N N . LEU A 1 77 ? 13.585 -9.084 -0.831 1.00 95.62 77 LEU A N 1
ATOM 659 C CA . LEU A 1 77 ? 13.325 -8.246 -2.005 1.00 95.62 77 LEU A CA 1
ATOM 660 C C . LEU A 1 77 ? 14.268 -7.039 -2.062 1.00 95.62 77 LEU A C 1
ATOM 662 O O . LEU A 1 77 ? 14.799 -6.724 -3.122 1.00 95.62 77 LEU A O 1
ATOM 666 N N . LEU A 1 78 ? 14.486 -6.348 -0.942 1.00 96.69 78 LEU A N 1
ATOM 667 C CA . LEU A 1 78 ? 15.379 -5.188 -0.918 1.00 96.69 78 LEU A CA 1
ATOM 668 C C . LEU A 1 78 ? 16.852 -5.561 -1.128 1.00 96.69 78 LEU A C 1
ATOM 670 O O . LEU A 1 78 ? 17.584 -4.772 -1.721 1.00 96.69 78 LEU A O 1
ATOM 674 N N . LYS A 1 79 ? 17.285 -6.733 -0.647 1.00 97.44 79 LYS A N 1
ATOM 675 C CA . LYS A 1 79 ? 18.657 -7.230 -0.829 1.00 97.44 79 LYS A CA 1
ATOM 676 C C . LYS A 1 79 ? 18.909 -7.684 -2.267 1.00 97.44 79 LYS A C 1
ATOM 678 O O . LYS A 1 79 ? 19.943 -7.345 -2.828 1.00 97.44 79 LYS A O 1
ATOM 683 N N . ASN A 1 80 ? 17.959 -8.411 -2.857 1.00 93.75 80 ASN A N 1
ATOM 684 C CA . ASN A 1 80 ? 18.094 -9.050 -4.168 1.00 93.75 80 ASN A CA 1
ATOM 685 C C . ASN A 1 80 ? 16.907 -8.717 -5.091 1.00 93.75 80 ASN A C 1
ATOM 687 O O . ASN A 1 80 ? 16.15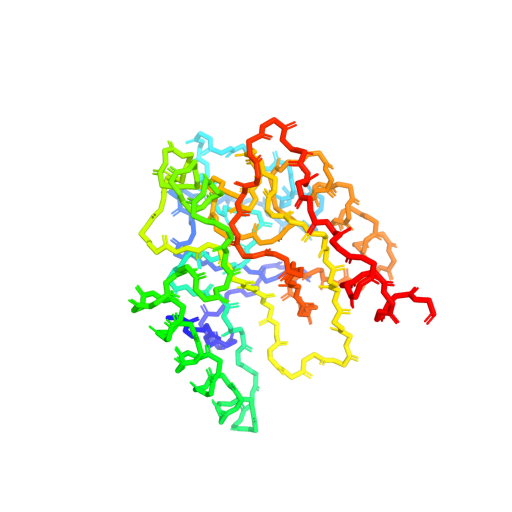6 -9.614 -5.483 1.00 93.75 80 ASN A O 1
ATOM 691 N N . PRO A 1 81 ? 16.712 -7.444 -5.478 1.00 91.50 81 PRO A N 1
ATOM 692 C CA . PRO A 1 81 ? 15.515 -7.016 -6.204 1.00 91.50 81 PRO A CA 1
ATOM 693 C C . PRO A 1 81 ? 15.349 -7.687 -7.569 1.00 91.50 81 PRO A C 1
ATOM 695 O O . PRO A 1 81 ? 14.226 -7.935 -7.999 1.00 91.50 81 PRO A O 1
ATOM 698 N N . THR A 1 82 ? 16.449 -8.046 -8.230 1.00 87.50 82 THR A N 1
ATOM 699 C CA . THR A 1 82 ? 16.441 -8.719 -9.536 1.00 87.50 82 THR A CA 1
ATOM 700 C C . THR A 1 82 ? 15.948 -10.169 -9.492 1.00 87.50 82 THR A C 1
ATOM 702 O O . THR A 1 82 ? 15.655 -10.730 -10.541 1.00 87.50 82 THR A O 1
ATOM 705 N N . LYS A 1 83 ? 15.804 -10.774 -8.302 1.00 86.44 83 LYS A N 1
ATOM 706 C CA . LYS A 1 83 ? 15.136 -12.078 -8.120 1.00 86.44 83 LYS A CA 1
ATOM 707 C C . LYS A 1 83 ? 13.609 -11.965 -8.220 1.00 86.44 83 LYS A C 1
ATOM 709 O O . LYS A 1 83 ? 12.936 -12.937 -8.532 1.00 86.44 83 LYS A O 1
ATOM 714 N N . PHE A 1 84 ? 13.066 -10.782 -7.937 1.00 85.75 84 PHE A N 1
ATOM 715 C CA . PHE A 1 84 ? 11.622 -10.522 -7.862 1.00 85.75 84 PHE A CA 1
ATOM 716 C C . PHE A 1 84 ? 11.120 -9.593 -8.974 1.00 85.75 84 PHE A C 1
ATOM 718 O O . PHE A 1 84 ? 9.915 -9.372 -9.117 1.00 85.75 84 PHE A O 1
ATOM 725 N N . CYS A 1 85 ? 12.044 -8.989 -9.717 1.00 86.81 85 CYS A N 1
ATOM 726 C CA . CYS A 1 85 ? 11.779 -8.036 -10.777 1.00 86.81 85 CYS A CA 1
ATOM 727 C C . CYS A 1 85 ? 12.765 -8.255 -11.920 1.00 86.81 85 CYS A C 1
ATOM 729 O O . CYS A 1 85 ? 13.962 -8.407 -11.680 1.00 86.81 85 CYS A O 1
ATOM 731 N N . HIS A 1 86 ? 12.310 -8.121 -13.167 1.00 89.25 86 HIS A N 1
ATOM 732 C CA . HIS A 1 86 ? 13.241 -7.931 -14.278 1.00 89.25 86 HIS A CA 1
ATOM 733 C C . HIS A 1 86 ? 14.120 -6.701 -14.019 1.00 89.25 86 HIS A C 1
ATOM 735 O O . HIS A 1 86 ? 13.643 -5.682 -13.506 1.00 89.25 86 HIS A O 1
ATOM 741 N N . LYS A 1 87 ? 15.399 -6.781 -14.404 1.00 91.75 87 LYS A N 1
ATOM 742 C CA . LYS A 1 87 ? 16.385 -5.709 -14.190 1.00 91.75 87 LYS A CA 1
ATOM 743 C C . LYS A 1 87 ? 15.889 -4.354 -14.709 1.00 91.75 87 LYS A C 1
ATOM 745 O O . LYS A 1 87 ? 15.929 -3.370 -13.977 1.00 91.75 87 LYS A O 1
ATOM 750 N N . GLU A 1 88 ? 15.327 -4.330 -15.916 1.00 93.25 88 GLU A N 1
ATOM 751 C CA . GLU A 1 88 ? 14.749 -3.125 -16.526 1.00 93.25 88 GLU A CA 1
ATOM 752 C C . GLU A 1 88 ? 13.603 -2.533 -15.684 1.00 93.25 88 GLU A C 1
ATOM 754 O O . GLU A 1 88 ? 13.518 -1.316 -15.506 1.00 93.25 88 GLU A O 1
ATOM 759 N N . TYR A 1 89 ? 12.733 -3.377 -15.117 1.00 94.75 89 TYR A N 1
ATOM 760 C CA . TYR A 1 89 ? 11.613 -2.906 -14.296 1.00 94.75 89 TYR A CA 1
ATOM 761 C C . TYR A 1 89 ? 12.114 -2.351 -12.977 1.00 94.75 89 TYR A C 1
ATOM 763 O O . TYR A 1 89 ? 11.603 -1.342 -12.506 1.00 94.75 89 TYR A O 1
ATOM 771 N N . TYR A 1 90 ? 13.115 -2.992 -12.371 1.00 95.62 90 TYR A N 1
ATOM 772 C CA . TYR A 1 90 ? 13.738 -2.483 -11.158 1.00 95.62 90 TYR A CA 1
ATOM 773 C C . TYR A 1 90 ? 14.369 -1.106 -11.400 1.00 95.62 90 TYR A C 1
ATOM 775 O O . TYR A 1 90 ? 14.061 -0.157 -10.679 1.00 95.62 90 TYR A O 1
ATOM 783 N N . GLU A 1 91 ? 15.169 -0.958 -12.456 1.00 96.69 91 GLU A N 1
ATOM 784 C CA . GLU A 1 91 ? 15.786 0.320 -12.826 1.00 96.69 91 GLU A CA 1
ATOM 785 C C . GLU A 1 91 ? 14.741 1.411 -13.094 1.00 96.69 91 GLU A C 1
ATOM 787 O O . GLU A 1 91 ? 14.881 2.544 -12.628 1.00 96.69 91 GLU A O 1
ATOM 792 N N . TYR A 1 92 ? 13.652 1.083 -13.793 1.00 96.94 92 TYR A N 1
ATOM 793 C CA . TYR A 1 92 ? 12.556 2.024 -14.017 1.00 96.94 92 TYR A CA 1
ATOM 794 C C . TYR A 1 92 ? 11.790 2.355 -12.732 1.00 96.94 92 TYR A C 1
ATOM 796 O O . TYR A 1 92 ? 11.479 3.517 -12.464 1.00 96.94 92 TYR A O 1
ATOM 804 N N . GLN A 1 93 ? 11.540 1.360 -11.885 1.00 97.88 93 GLN A N 1
ATOM 805 C CA . GLN A 1 93 ? 10.898 1.528 -10.588 1.00 97.88 93 GLN A CA 1
ATOM 806 C C . GLN A 1 93 ? 11.693 2.475 -9.681 1.00 97.88 93 GLN A C 1
ATOM 808 O O . GLN A 1 93 ? 11.088 3.288 -8.974 1.00 97.88 93 GLN A O 1
ATOM 813 N N . LEU A 1 94 ? 13.029 2.425 -9.718 1.00 97.88 94 LEU A N 1
ATOM 814 C CA . LEU A 1 94 ? 13.882 3.367 -8.992 1.00 97.88 94 LEU A CA 1
ATOM 815 C C . LEU A 1 94 ? 13.715 4.814 -9.474 1.00 97.88 94 LEU A C 1
ATOM 817 O O . LEU A 1 94 ? 13.781 5.720 -8.649 1.00 97.88 94 LEU A O 1
ATOM 821 N N . LYS A 1 95 ? 13.446 5.028 -10.768 1.00 97.69 95 LYS A N 1
ATOM 822 C CA . LYS A 1 95 ? 13.191 6.360 -11.349 1.00 97.69 95 LYS A CA 1
ATOM 823 C C . LYS A 1 95 ? 11.795 6.899 -11.011 1.00 97.69 95 LYS A C 1
ATOM 825 O O . LYS A 1 95 ? 11.603 8.108 -10.947 1.00 97.69 95 LYS A O 1
ATOM 830 N N . VAL A 1 96 ? 10.808 6.017 -10.831 1.00 96.69 96 VAL A N 1
ATOM 831 C CA . VAL A 1 96 ? 9.395 6.401 -10.633 1.00 96.69 96 VAL A CA 1
ATOM 832 C C . VAL A 1 96 ? 9.029 6.629 -9.166 1.00 96.69 96 VAL A C 1
ATOM 834 O O . VAL A 1 96 ? 8.201 7.496 -8.875 1.00 96.69 96 VAL A O 1
ATOM 837 N N . LYS A 1 97 ? 9.587 5.840 -8.243 1.00 97.62 97 LYS A N 1
ATOM 838 C CA . LYS A 1 97 ? 9.179 5.872 -6.831 1.00 97.62 97 LYS A CA 1
ATOM 839 C C . LYS A 1 97 ? 9.433 7.232 -6.179 1.00 97.62 97 LYS A C 1
ATOM 841 O O . LYS A 1 97 ? 10.447 7.870 -6.428 1.00 97.62 97 LYS A O 1
ATOM 846 N N . GLN A 1 98 ? 8.548 7.617 -5.262 1.00 96.69 98 GLN A N 1
ATOM 847 C CA . GLN A 1 98 ? 8.720 8.773 -4.370 1.00 96.69 98 GLN A CA 1
ATOM 848 C C . GLN A 1 98 ? 8.724 8.347 -2.895 1.00 96.69 98 GLN A C 1
ATOM 850 O O . GLN A 1 98 ? 8.255 9.054 -2.005 1.00 96.69 98 GLN A O 1
ATOM 855 N N . PHE A 1 99 ? 9.224 7.139 -2.629 1.00 97.62 99 PHE A N 1
ATOM 856 C CA . PHE A 1 99 ? 9.314 6.566 -1.291 1.00 97.62 99 PHE A CA 1
ATOM 857 C C . PHE A 1 99 ? 10.579 5.719 -1.125 1.00 97.62 99 PHE A C 1
ATOM 859 O O . PHE A 1 99 ? 11.177 5.240 -2.092 1.00 97.62 99 PHE A O 1
ATOM 866 N N . LYS A 1 100 ? 10.976 5.496 0.133 1.00 96.94 100 LYS A N 1
ATOM 867 C CA . LYS A 1 100 ? 12.077 4.593 0.482 1.00 96.94 100 LYS A CA 1
ATOM 868 C C . LYS A 1 100 ? 11.611 3.136 0.410 1.00 96.94 100 LYS A C 1
ATOM 870 O O . LYS A 1 100 ? 10.649 2.766 1.078 1.00 96.94 100 LYS A O 1
ATOM 875 N N . GLY A 1 101 ? 12.336 2.314 -0.348 1.00 97.12 101 GLY A N 1
ATOM 876 C CA . GLY A 1 101 ? 12.043 0.891 -0.545 1.00 97.12 101 GLY A CA 1
ATOM 877 C C . GLY A 1 101 ? 11.540 0.557 -1.950 1.00 97.12 101 GLY A C 1
ATOM 878 O O . GLY A 1 101 ? 11.890 1.257 -2.907 1.00 97.12 101 GLY A O 1
ATOM 879 N N . LEU A 1 102 ? 10.751 -0.516 -2.050 1.00 98.00 102 LEU A N 1
ATOM 880 C CA . LEU A 1 102 ? 10.135 -1.022 -3.281 1.00 98.00 102 LEU A CA 1
ATOM 881 C C . LEU A 1 102 ? 8.646 -1.343 -3.064 1.00 98.00 102 LEU A C 1
ATOM 883 O O . LEU A 1 102 ? 8.205 -1.475 -1.917 1.00 98.00 102 LEU A O 1
ATOM 887 N N . PRO A 1 103 ? 7.837 -1.420 -4.135 1.00 97.94 103 PRO A N 1
ATOM 888 C CA . PRO A 1 103 ? 6.483 -1.942 -4.027 1.00 97.94 103 PRO A CA 1
ATOM 889 C C . PRO A 1 103 ? 6.503 -3.405 -3.576 1.00 97.94 103 PRO A C 1
ATOM 891 O O . PRO A 1 103 ? 7.443 -4.144 -3.859 1.00 97.94 103 PRO A O 1
ATOM 894 N N . PHE A 1 104 ? 5.471 -3.821 -2.844 1.00 97.81 104 PHE A N 1
ATOM 895 C CA . PHE A 1 104 ? 5.401 -5.184 -2.326 1.00 97.81 104 PHE A CA 1
ATOM 896 C C . PHE A 1 104 ? 3.957 -5.630 -2.122 1.00 97.81 104 PHE A C 1
ATOM 898 O O . PHE A 1 104 ? 3.396 -6.334 -2.958 1.00 97.81 104 PHE A O 1
ATOM 905 N N . ALA A 1 105 ? 3.352 -5.198 -1.021 1.00 98.12 105 ALA A N 1
ATOM 906 C CA . ALA A 1 105 ? 1.972 -5.458 -0.651 1.00 98.12 105 ALA A CA 1
ATOM 907 C C . ALA A 1 105 ? 1.547 -4.475 0.449 1.00 98.12 105 ALA A C 1
ATOM 909 O O . ALA A 1 105 ? 2.397 -3.812 1.062 1.00 98.12 105 ALA A O 1
ATOM 910 N N . ASN A 1 106 ? 0.246 -4.419 0.712 1.00 98.56 106 ASN A N 1
ATOM 911 C CA . ASN A 1 106 ? -0.341 -3.817 1.904 1.00 98.56 106 ASN A CA 1
ATOM 912 C C . ASN A 1 106 ? -1.660 -4.512 2.248 1.00 98.56 106 ASN A C 1
ATOM 914 O O . ASN A 1 106 ? -2.301 -5.091 1.375 1.00 98.56 106 ASN A O 1
ATOM 918 N N . GLY A 1 107 ? -2.079 -4.433 3.506 1.00 98.12 107 GLY A N 1
ATOM 919 C CA . GLY A 1 107 ? -3.338 -5.027 3.943 1.00 98.12 107 GLY A CA 1
ATOM 920 C C . GLY A 1 107 ? -3.269 -5.690 5.310 1.00 98.12 107 GLY A C 1
ATOM 921 O O . GLY A 1 107 ? -2.206 -5.788 5.931 1.00 98.12 107 GLY A O 1
ATOM 922 N N . TRP A 1 108 ? -4.418 -6.198 5.755 1.00 98.50 108 TRP A N 1
ATOM 923 C CA . TRP A 1 108 ? -4.498 -7.066 6.926 1.00 98.50 108 TRP A CA 1
ATOM 924 C C . TRP A 1 108 ? -3.871 -8.423 6.616 1.00 98.50 108 TRP A C 1
ATOM 926 O O . TRP A 1 108 ? -4.334 -9.144 5.737 1.00 98.50 108 TRP A O 1
ATOM 936 N N . VAL A 1 109 ? -2.832 -8.802 7.358 1.00 97.69 109 VAL A N 1
ATOM 937 C CA . VAL A 1 109 ? -2.122 -10.078 7.133 1.00 97.69 109 VAL A CA 1
ATOM 938 C C . VAL A 1 109 ? -2.950 -11.312 7.510 1.00 97.69 109 VAL A C 1
ATOM 940 O O . VAL A 1 109 ? -2.643 -12.424 7.083 1.00 97.69 109 VAL A O 1
ATOM 943 N N . GLY A 1 110 ? -4.004 -11.121 8.304 1.00 96.56 110 GLY A N 1
ATOM 944 C CA . GLY A 1 110 ? -5.008 -12.133 8.622 1.00 96.56 110 GLY A CA 1
ATOM 945 C C . GLY A 1 110 ? -6.222 -12.106 7.693 1.00 96.56 110 GLY A C 1
ATOM 946 O O . GLY A 1 110 ? -7.204 -12.793 7.979 1.00 96.56 110 GLY A O 1
ATOM 947 N N . SER A 1 111 ? -6.195 -11.310 6.616 1.00 96.75 111 SER A N 1
ATOM 948 C CA . SER A 1 111 ? -7.316 -11.232 5.680 1.00 96.75 111 SER A CA 1
ATOM 949 C C . SER A 1 111 ? -7.610 -12.595 5.056 1.00 96.75 111 SER A C 1
ATOM 951 O O . SER A 1 111 ? -6.702 -13.347 4.702 1.00 96.75 111 SER A O 1
ATOM 953 N N . ARG A 1 112 ? -8.901 -12.911 4.918 1.00 93.69 112 ARG A N 1
ATOM 954 C CA . ARG A 1 112 ? -9.379 -14.143 4.268 1.00 93.69 112 ARG A CA 1
ATOM 955 C C . ARG A 1 112 ? -9.441 -14.022 2.747 1.00 93.69 112 ARG A C 1
ATOM 957 O O . ARG A 1 112 ? -9.673 -15.018 2.075 1.00 93.69 112 ARG A O 1
ATOM 964 N N . VAL A 1 113 ? -9.259 -12.811 2.225 1.00 93.50 113 VAL A N 1
ATOM 965 C CA . VAL A 1 113 ? -9.257 -12.515 0.795 1.00 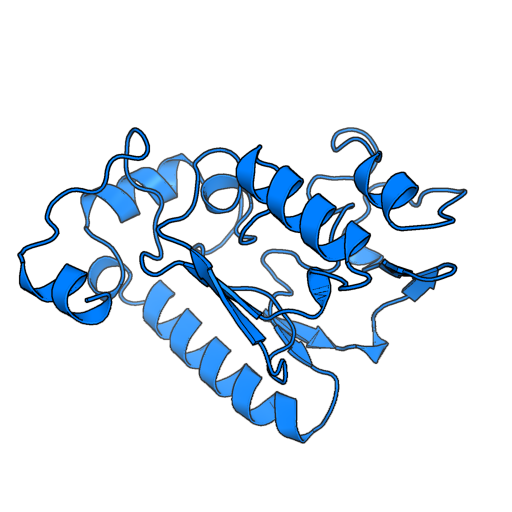93.50 113 VAL A CA 1
ATOM 966 C C . VAL A 1 113 ? -7.945 -11.832 0.451 1.00 93.50 113 VAL A C 1
ATOM 968 O O . VAL A 1 113 ? -7.513 -10.896 1.129 1.00 93.50 113 VAL A O 1
ATOM 971 N N . VAL A 1 114 ? -7.331 -12.307 -0.627 1.00 96.81 114 VAL A N 1
ATOM 972 C CA . VAL A 1 114 ? -6.135 -11.719 -1.215 1.00 96.81 114 VAL A CA 1
ATOM 973 C C . VAL A 1 114 ? -6.484 -11.248 -2.619 1.00 96.81 114 VAL A C 1
ATOM 975 O O . VAL A 1 114 ? -7.010 -12.020 -3.415 1.00 96.81 114 VAL A O 1
ATOM 978 N N . LEU A 1 115 ? -6.183 -9.990 -2.923 1.00 98.06 115 LEU A N 1
ATOM 979 C CA . LEU A 1 115 ? -6.272 -9.445 -4.272 1.00 98.06 115 LEU A CA 1
ATOM 980 C C . LEU A 1 115 ? -4.866 -9.344 -4.855 1.00 98.06 115 LEU A C 1
ATOM 982 O O . LEU A 1 115 ? -3.979 -8.718 -4.269 1.00 98.06 115 LEU A O 1
ATOM 986 N N . VAL A 1 116 ? -4.670 -9.966 -6.013 1.00 97.31 116 VAL A N 1
ATOM 987 C CA . VAL A 1 116 ? -3.387 -9.994 -6.713 1.00 97.31 116 VAL A CA 1
ATOM 988 C C . VAL A 1 116 ? -3.563 -9.288 -8.051 1.00 97.31 116 VAL A C 1
ATOM 990 O O . VAL A 1 116 ? -4.286 -9.765 -8.918 1.00 97.31 116 VAL A O 1
ATOM 993 N N . GLY A 1 117 ? -2.939 -8.122 -8.195 1.00 94.50 117 GLY A N 1
ATOM 994 C CA . GLY A 1 117 ? -2.834 -7.429 -9.474 1.00 94.50 117 GLY A CA 1
ATOM 995 C C . GLY A 1 117 ? -1.655 -7.922 -10.302 1.00 94.50 117 GLY A C 1
ATOM 996 O O . GLY A 1 117 ? -0.837 -8.722 -9.857 1.00 94.50 117 GLY A O 1
ATOM 997 N N . GLU A 1 118 ? -1.536 -7.396 -11.509 1.00 92.75 118 GLU A N 1
ATOM 998 C CA . GLU A 1 118 ? -0.466 -7.751 -12.438 1.00 92.75 118 GLU A CA 1
ATOM 999 C C . GLU A 1 118 ? 0.879 -7.137 -12.014 1.00 92.75 118 GLU A C 1
ATOM 1001 O O . GLU A 1 118 ? 1.826 -7.844 -11.662 1.00 92.75 118 GLU A O 1
ATOM 1006 N N . ALA A 1 119 ? 0.952 -5.804 -11.983 1.00 93.69 119 ALA A N 1
ATOM 1007 C CA . ALA A 1 119 ? 2.173 -5.062 -11.697 1.00 93.69 119 ALA A CA 1
ATOM 1008 C C . ALA A 1 119 ? 1.879 -3.680 -11.077 1.00 93.69 119 ALA A C 1
ATOM 1010 O O . ALA A 1 119 ? 0.755 -3.175 -11.152 1.00 93.69 119 ALA A O 1
ATOM 1011 N N . PRO A 1 120 ? 2.872 -3.016 -10.455 1.00 97.06 120 PRO A N 1
ATOM 1012 C CA . PRO A 1 120 ? 2.693 -1.682 -9.899 1.00 97.06 120 PRO A CA 1
ATOM 1013 C C . PRO A 1 120 ? 2.506 -0.641 -11.009 1.00 97.06 120 PRO A C 1
ATOM 1015 O O . PRO A 1 120 ? 3.411 -0.424 -11.805 1.00 97.06 120 PRO A O 1
ATOM 1018 N N . GLY A 1 121 ? 1.381 0.076 -11.018 1.00 96.06 121 GLY A N 1
ATOM 1019 C CA . GLY A 1 121 ? 1.168 1.185 -11.952 1.00 96.06 121 GLY A CA 1
ATOM 1020 C C . GLY A 1 121 ? 2.042 2.408 -11.643 1.00 96.06 121 GLY A C 1
ATOM 1021 O O . GLY A 1 121 ? 2.273 2.746 -10.476 1.00 96.06 121 GLY A O 1
ATOM 1022 N N . ARG A 1 122 ? 2.481 3.131 -12.686 1.00 96.94 122 ARG A N 1
ATOM 1023 C CA . ARG A 1 122 ? 3.372 4.306 -12.562 1.00 96.94 122 ARG A CA 1
ATOM 1024 C C . ARG A 1 122 ? 2.872 5.384 -11.607 1.00 96.94 122 ARG A C 1
ATOM 1026 O O . ARG A 1 122 ? 3.685 5.939 -10.884 1.00 96.94 122 ARG A O 1
ATOM 1033 N N . LYS A 1 123 ? 1.581 5.732 -11.633 1.00 96.88 123 LYS A N 1
ATOM 1034 C CA . LYS A 1 123 ? 1.014 6.809 -10.791 1.00 96.88 123 LYS A CA 1
ATOM 1035 C C . LYS A 1 123 ? 0.518 6.308 -9.428 1.00 96.88 123 LYS A C 1
ATOM 1037 O O . LYS A 1 123 ? 0.397 7.115 -8.506 1.00 96.88 123 LYS A O 1
ATOM 1042 N N . GLY A 1 124 ? 0.266 5.007 -9.295 1.00 97.44 124 GLY A N 1
ATOM 1043 C CA . GLY A 1 124 ? -0.227 4.386 -8.072 1.00 97.44 124 GLY A CA 1
ATOM 1044 C C . GLY A 1 124 ? 0.882 3.708 -7.286 1.00 97.44 124 GLY A C 1
ATOM 1045 O O . GLY A 1 124 ? 1.748 4.375 -6.717 1.00 97.44 124 GLY A O 1
ATOM 1046 N N . CYS A 1 125 ? 0.864 2.378 -7.251 1.00 97.81 125 CYS A N 1
ATOM 1047 C CA . CYS A 1 125 ? 1.775 1.566 -6.440 1.00 97.81 125 CYS A CA 1
ATOM 1048 C C . CYS A 1 125 ? 3.259 1.786 -6.771 1.00 97.81 125 CYS A C 1
ATOM 1050 O O . CYS A 1 125 ? 4.085 1.843 -5.863 1.00 97.81 125 CYS A O 1
ATOM 1052 N N . GLY A 1 126 ? 3.610 2.001 -8.042 1.00 97.88 126 GLY A N 1
ATOM 1053 C CA . GLY A 1 126 ? 4.984 2.318 -8.431 1.00 97.88 126 GLY A CA 1
ATOM 1054 C C . GLY A 1 126 ? 5.471 3.648 -7.846 1.00 97.88 126 GLY A C 1
ATOM 1055 O O . GLY A 1 126 ? 6.625 3.760 -7.449 1.00 97.88 126 GLY A O 1
ATOM 1056 N N . TYR A 1 127 ? 4.598 4.648 -7.725 1.00 98.19 127 TYR A N 1
ATOM 1057 C CA . TYR A 1 127 ? 4.957 5.954 -7.164 1.00 98.19 127 TYR A CA 1
ATOM 1058 C C . TYR A 1 127 ? 4.881 5.992 -5.638 1.00 98.19 127 TYR A C 1
ATOM 1060 O O . TYR A 1 127 ? 5.724 6.609 -4.994 1.00 98.19 127 TYR A O 1
ATOM 1068 N N . THR A 1 128 ? 3.845 5.374 -5.071 1.00 98.12 128 THR A N 1
ATOM 1069 C CA . THR A 1 128 ? 3.450 5.498 -3.656 1.00 98.12 128 THR A CA 1
ATOM 1070 C C . THR A 1 128 ? 3.899 4.319 -2.803 1.00 98.12 128 THR A C 1
ATOM 1072 O O . THR A 1 128 ? 3.906 4.390 -1.581 1.00 98.12 128 THR A O 1
ATOM 1075 N N . GLY A 1 129 ? 4.219 3.195 -3.435 1.00 97.94 129 GLY A N 1
ATOM 1076 C CA . GLY A 1 129 ? 4.469 1.928 -2.771 1.00 97.94 129 GLY A CA 1
ATOM 1077 C C . GLY A 1 129 ? 3.203 1.190 -2.340 1.00 97.94 129 GLY A C 1
ATOM 1078 O O . GLY A 1 129 ? 3.323 0.022 -1.994 1.00 97.94 129 GLY A O 1
ATOM 1079 N N . ILE A 1 130 ? 2.014 1.797 -2.373 1.00 98.38 130 ILE A N 1
ATOM 1080 C CA . ILE A 1 130 ? 0.765 1.179 -1.901 1.00 98.38 130 ILE A CA 1
ATOM 1081 C C . ILE A 1 130 ? -0.002 0.590 -3.087 1.00 98.38 130 ILE A C 1
ATOM 1083 O O . ILE A 1 130 ? -0.267 1.273 -4.075 1.00 98.38 130 ILE A O 1
ATOM 1087 N N . CYS A 1 131 ? -0.310 -0.704 -3.025 1.00 98.25 131 CYS A N 1
ATOM 1088 C CA . CYS A 1 131 ? -1.038 -1.432 -4.059 1.00 98.25 131 CYS A CA 1
ATOM 1089 C C . CYS A 1 131 ? -2.458 -0.875 -4.222 1.00 98.25 131 CYS A C 1
ATOM 1091 O O . CYS A 1 131 ? -3.132 -0.584 -3.234 1.00 98.25 131 CYS A O 1
ATOM 1093 N N . PHE A 1 132 ? -2.895 -0.735 -5.481 1.00 97.44 132 PHE A N 1
ATOM 1094 C CA . PHE A 1 132 ? -4.224 -0.230 -5.856 1.00 97.44 132 PHE A CA 1
ATOM 1095 C C . PHE A 1 132 ? -4.622 1.048 -5.104 1.00 97.44 132 PHE A C 1
ATOM 1097 O O . PHE A 1 132 ? -5.692 1.168 -4.501 1.00 97.44 132 PHE A O 1
ATOM 1104 N N . TYR A 1 133 ? -3.724 2.026 -5.150 1.00 97.12 133 TYR A N 1
ATOM 1105 C CA . TYR A 1 133 ? -3.889 3.320 -4.518 1.00 97.12 133 TYR A CA 1
ATOM 1106 C C . TYR A 1 133 ? -3.543 4.436 -5.502 1.00 97.12 133 TYR A C 1
ATOM 1108 O O . TYR A 1 133 ? -2.596 4.298 -6.273 1.00 97.12 133 TYR A O 1
ATOM 1116 N N . ARG A 1 134 ? -4.272 5.558 -5.418 1.00 95.69 134 ARG A N 1
ATOM 1117 C CA . ARG A 1 134 ? -4.050 6.829 -6.137 1.00 95.69 134 ARG A CA 1
ATOM 1118 C C . ARG A 1 134 ? -4.274 6.839 -7.654 1.00 95.69 134 ARG A C 1
ATOM 1120 O O . ARG A 1 134 ? -4.799 7.828 -8.155 1.00 95.69 134 ARG A O 1
ATOM 1127 N N . ASP A 1 135 ? -3.890 5.806 -8.395 1.00 95.44 135 ASP A N 1
ATOM 1128 C CA . ASP A 1 135 ? -4.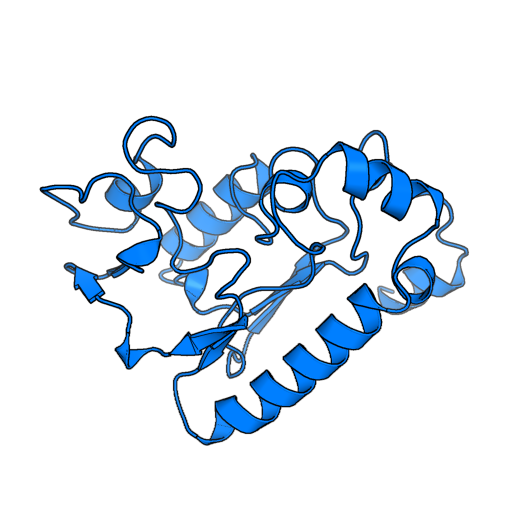170 5.735 -9.834 1.00 95.44 135 ASP A CA 1
ATOM 1129 C C . ASP A 1 135 ? -5.623 5.338 -10.141 1.00 95.44 135 ASP A C 1
ATOM 1131 O O . ASP A 1 135 ? -6.403 5.007 -9.250 1.00 95.44 135 ASP A O 1
ATOM 1135 N N . ALA A 1 136 ? -6.011 5.424 -11.418 1.00 95.75 136 ALA A N 1
ATOM 1136 C CA . ALA A 1 136 ? -7.389 5.197 -11.848 1.00 95.75 136 ALA A CA 1
ATOM 1137 C C . ALA A 1 136 ? -7.903 3.796 -11.470 1.00 95.75 136 ALA A C 1
ATOM 1139 O O . ALA A 1 136 ? -9.013 3.677 -10.954 1.00 95.75 136 ALA A O 1
ATOM 1140 N N . SER A 1 137 ? -7.085 2.755 -11.660 1.00 95.19 137 SER A N 1
ATOM 1141 C CA . SER A 1 137 ? -7.424 1.380 -11.276 1.00 95.19 137 SER A CA 1
ATOM 1142 C C . SER A 1 137 ? -7.535 1.224 -9.759 1.00 95.19 137 SER A C 1
ATOM 1144 O O . SER A 1 137 ? -8.492 0.617 -9.281 1.00 95.19 137 SER A O 1
ATOM 1146 N N . GLY A 1 138 ? -6.624 1.823 -8.985 1.00 96.56 138 GLY A N 1
ATOM 1147 C CA . GLY A 1 138 ? -6.711 1.844 -7.528 1.00 96.56 138 GLY A CA 1
ATOM 1148 C C . GLY A 1 138 ? -7.964 2.547 -7.006 1.00 96.56 138 GLY A C 1
ATOM 1149 O O . GLY A 1 138 ? -8.659 2.020 -6.137 1.00 96.56 138 GLY A O 1
ATOM 1150 N N . ILE A 1 139 ? -8.296 3.715 -7.564 1.00 96.38 139 ILE A N 1
ATOM 1151 C CA . ILE A 1 139 ? -9.515 4.461 -7.219 1.00 96.38 139 ILE A CA 1
ATOM 1152 C C . ILE A 1 139 ? -10.759 3.631 -7.546 1.00 96.38 139 ILE A C 1
ATOM 1154 O O . ILE A 1 139 ? -11.663 3.550 -6.713 1.00 96.38 139 ILE A O 1
ATOM 1158 N N . LEU A 1 140 ? -10.808 3.012 -8.729 1.00 97.56 140 LEU A N 1
ATOM 1159 C CA . LEU A 1 140 ? -11.937 2.189 -9.156 1.00 97.56 140 LEU A CA 1
ATOM 1160 C C . LEU A 1 140 ? -12.132 0.980 -8.234 1.00 97.56 140 LEU A C 1
ATOM 1162 O O . LEU A 1 140 ? -13.233 0.793 -7.720 1.00 97.56 140 LEU A O 1
ATOM 1166 N N . LEU A 1 141 ? -11.068 0.214 -7.963 1.00 97.25 141 LEU A N 1
ATOM 1167 C CA . LEU A 1 141 ? -11.134 -0.955 -7.082 1.00 97.25 141 LEU A CA 1
ATOM 1168 C C . LEU A 1 141 ? -11.610 -0.569 -5.680 1.00 97.25 141 LEU A C 1
ATOM 1170 O O . LEU A 1 141 ? -12.518 -1.195 -5.137 1.00 97.25 141 LEU A O 1
ATOM 1174 N N . ARG A 1 142 ? -11.028 0.485 -5.094 1.00 96.75 142 ARG A N 1
ATOM 1175 C CA . ARG A 1 142 ? -11.421 0.956 -3.760 1.00 96.75 142 ARG A CA 1
ATOM 1176 C C . ARG A 1 142 ? -12.889 1.356 -3.713 1.00 96.75 142 ARG A C 1
ATOM 1178 O O . ARG A 1 142 ? -13.587 0.942 -2.795 1.00 96.75 142 ARG A O 1
ATOM 1185 N N . LYS A 1 143 ? -13.363 2.131 -4.697 1.00 97.00 143 LYS A N 1
ATOM 1186 C CA . LYS A 1 143 ? -14.778 2.519 -4.794 1.00 97.00 143 LYS A CA 1
ATOM 1187 C C . LYS A 1 143 ? -15.689 1.298 -4.916 1.00 97.00 143 LYS A C 1
ATOM 1189 O O . LYS A 1 143 ? -16.698 1.250 -4.226 1.00 97.00 143 LYS A O 1
ATOM 1194 N N . ALA A 1 144 ? -15.334 0.322 -5.752 1.00 97.50 144 ALA A N 1
ATOM 1195 C CA . ALA A 1 144 ? -16.115 -0.901 -5.920 1.00 97.50 144 ALA A CA 1
ATOM 1196 C C . ALA A 1 144 ? -16.234 -1.684 -4.603 1.00 97.50 144 ALA A C 1
ATOM 1198 O O . ALA A 1 144 ? -17.341 -2.009 -4.185 1.00 97.50 144 ALA A O 1
ATOM 1199 N N . LEU A 1 145 ? -15.115 -1.906 -3.906 1.00 96.56 145 LEU A N 1
ATOM 1200 C CA . LEU A 1 145 ? -15.109 -2.611 -2.622 1.00 96.56 145 LEU A CA 1
ATOM 1201 C C . LEU A 1 145 ? -15.924 -1.867 -1.560 1.00 96.56 145 LEU A C 1
ATOM 1203 O O . LEU A 1 145 ? -16.779 -2.476 -0.920 1.00 96.56 145 LEU A O 1
ATOM 1207 N N . PHE A 1 146 ? -15.739 -0.550 -1.426 1.00 95.38 146 PHE A N 1
ATOM 1208 C CA . PHE A 1 146 ? -16.524 0.241 -0.479 1.00 95.38 146 PHE A CA 1
ATOM 1209 C C . PHE A 1 146 ? -18.030 0.205 -0.780 1.00 95.38 146 PHE A C 1
ATOM 1211 O O . PHE A 1 146 ? -18.826 0.110 0.152 1.00 95.38 146 PHE A O 1
ATOM 1218 N N . THR A 1 147 ? -18.435 0.241 -2.054 1.00 95.75 147 THR A N 1
ATOM 1219 C CA . THR A 1 147 ? -19.848 0.101 -2.456 1.00 95.75 147 THR A CA 1
ATOM 1220 C C . THR A 1 147 ? -20.428 -1.258 -2.064 1.00 95.75 147 THR A C 1
ATOM 1222 O O . THR 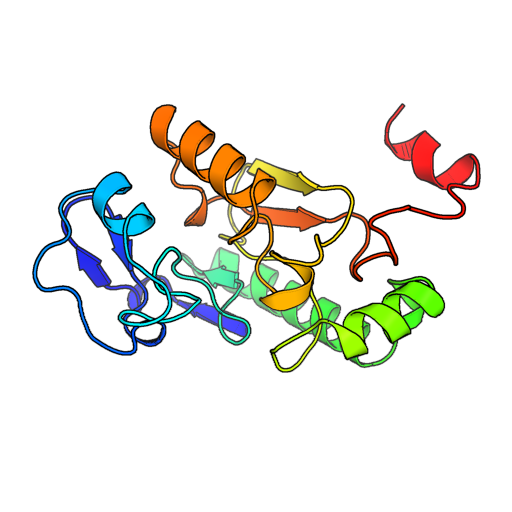A 1 147 ? -21.599 -1.336 -1.708 1.00 95.75 147 THR A O 1
ATOM 1225 N N . LEU A 1 148 ? -19.610 -2.313 -2.059 1.00 95.81 148 LEU A N 1
ATOM 1226 C CA . LEU A 1 148 ? -19.987 -3.647 -1.583 1.00 95.81 148 LEU A CA 1
ATOM 1227 C C . LEU A 1 148 ? -19.928 -3.786 -0.047 1.00 95.81 148 LEU A C 1
ATOM 1229 O O . LEU A 1 148 ? -20.084 -4.887 0.474 1.00 95.81 148 LEU A O 1
ATOM 1233 N N . GLY A 1 149 ? -19.665 -2.703 0.693 1.00 93.31 149 GLY A N 1
ATOM 1234 C CA . GLY A 1 149 ? -19.503 -2.738 2.150 1.00 93.31 149 GLY A CA 1
ATOM 1235 C C . GLY A 1 149 ? -18.173 -3.342 2.616 1.00 93.31 149 GLY A C 1
ATOM 1236 O O . GLY A 1 149 ? -17.991 -3.603 3.804 1.00 93.31 149 GLY A O 1
ATOM 1237 N N . ILE A 1 150 ? -17.222 -3.553 1.704 1.00 94.38 150 ILE A N 1
ATOM 1238 C CA . ILE A 1 150 ? -15.899 -4.102 2.000 1.00 94.38 150 ILE A CA 1
ATOM 1239 C C . ILE A 1 150 ? -14.907 -2.949 2.113 1.00 94.38 150 ILE A C 1
ATOM 1241 O O . ILE A 1 150 ? -14.644 -2.234 1.148 1.00 94.38 150 ILE A O 1
ATOM 1245 N N . ASN A 1 151 ? -14.290 -2.782 3.282 1.00 94.44 151 ASN A N 1
ATOM 1246 C CA . ASN A 1 151 ? -13.211 -1.813 3.418 1.00 94.44 151 ASN A CA 1
ATOM 1247 C C . ASN A 1 151 ? -11.925 -2.359 2.748 1.00 94.44 151 ASN A C 1
ATOM 1249 O O . ASN A 1 151 ? -11.354 -3.328 3.261 1.00 94.44 151 ASN A O 1
ATOM 1253 N N . PRO A 1 152 ? -11.427 -1.746 1.653 1.00 95.50 152 PRO A N 1
ATOM 1254 C CA . PRO A 1 152 ? -10.223 -2.191 0.953 1.00 95.50 152 PRO A CA 1
ATOM 1255 C C . PRO A 1 152 ? -8.978 -2.173 1.841 1.00 95.50 152 PRO A C 1
ATOM 1257 O O . PRO A 1 152 ? -8.047 -2.933 1.595 1.00 95.50 152 PRO A O 1
ATOM 1260 N N . ASP A 1 153 ? -8.953 -1.349 2.895 1.00 96.00 153 ASP A N 1
ATOM 1261 C CA . ASP A 1 153 ? -7.838 -1.332 3.834 1.00 96.00 153 ASP A CA 1
ATOM 1262 C C . ASP A 1 153 ? -7.756 -2.613 4.687 1.00 96.00 153 ASP A C 1
ATOM 1264 O O . ASP A 1 153 ? -6.718 -2.881 5.274 1.00 96.00 153 ASP A O 1
ATOM 1268 N N . PHE A 1 154 ? -8.791 -3.454 4.740 1.00 96.81 154 PHE A N 1
ATOM 1269 C CA . PHE A 1 154 ? -8.788 -4.719 5.498 1.00 96.81 154 PHE A CA 1
ATOM 1270 C C . PHE A 1 154 ? -8.638 -5.957 4.601 1.00 96.81 154 PHE A C 1
ATOM 1272 O O . PHE A 1 154 ? -8.684 -7.097 5.075 1.00 96.81 154 PHE A O 1
ATOM 1279 N N . VAL A 1 155 ? -8.413 -5.740 3.307 1.00 97.56 155 VAL A N 1
ATOM 1280 C CA . VAL A 1 155 ? -8.084 -6.776 2.327 1.00 97.56 155 VAL A CA 1
ATOM 1281 C C . VAL A 1 155 ? -6.569 -6.814 2.143 1.00 97.56 155 VAL A C 1
ATOM 1283 O O . VAL A 1 155 ? -5.913 -5.774 2.214 1.00 97.56 155 VAL A O 1
ATOM 1286 N N . TYR A 1 156 ? -5.992 -7.999 1.937 1.00 98.50 156 TYR A N 1
ATOM 1287 C CA . TYR A 1 156 ? -4.582 -8.097 1.565 1.00 98.50 156 TYR A CA 1
ATOM 1288 C C . TYR A 1 156 ? -4.432 -7.895 0.061 1.00 98.50 156 TYR A C 1
ATOM 1290 O O . TYR A 1 156 ? -5.051 -8.610 -0.721 1.00 98.50 156 TYR A O 1
ATOM 1298 N N . ILE A 1 157 ? -3.622 -6.924 -0.356 1.00 98.56 157 ILE A N 1
ATOM 1299 C CA . ILE A 1 157 ? -3.475 -6.546 -1.762 1.00 98.56 157 ILE A CA 1
ATOM 1300 C C . ILE A 1 157 ? -1.994 -6.551 -2.147 1.00 98.56 157 ILE A C 1
ATOM 1302 O O . ILE A 1 157 ? -1.153 -5.950 -1.473 1.00 98.56 157 ILE A O 1
ATOM 1306 N N . THR A 1 158 ? -1.669 -7.216 -3.254 1.00 98.00 158 THR A N 1
ATOM 1307 C CA . THR A 1 158 ? -0.319 -7.274 -3.830 1.00 98.00 158 THR A CA 1
ATOM 1308 C C . THR A 1 158 ? -0.382 -7.293 -5.360 1.00 98.00 158 THR A C 1
ATOM 1310 O O . THR A 1 158 ? -1.460 -7.218 -5.941 1.00 98.00 158 THR A O 1
ATOM 1313 N N . ASN A 1 159 ? 0.776 -7.373 -6.011 1.00 95.75 159 ASN A N 1
ATOM 1314 C CA . ASN A 1 159 ? 0.906 -7.632 -7.442 1.00 95.75 159 ASN A CA 1
ATOM 1315 C C . ASN A 1 159 ? 1.783 -8.865 -7.668 1.00 95.75 159 ASN A C 1
ATOM 1317 O O . ASN A 1 159 ? 2.636 -9.143 -6.824 1.00 95.75 159 ASN A O 1
ATOM 1321 N N . VAL A 1 160 ? 1.619 -9.572 -8.785 1.00 91.19 160 VAL A N 1
ATOM 1322 C CA . VAL A 1 160 ? 2.515 -10.671 -9.185 1.00 91.19 160 VAL A CA 1
ATOM 1323 C C . VAL A 1 160 ? 3.938 -10.131 -9.324 1.00 91.19 160 VAL A C 1
ATOM 1325 O O . VAL A 1 160 ? 4.837 -10.528 -8.580 1.00 91.19 160 VAL A O 1
ATOM 1328 N N . VAL A 1 161 ? 4.113 -9.124 -10.180 1.00 90.88 161 VAL A N 1
ATOM 1329 C CA . VAL A 1 161 ? 5.390 -8.436 -10.381 1.00 90.88 161 VAL A CA 1
ATOM 1330 C C . VAL A 1 161 ? 5.572 -7.355 -9.311 1.00 90.88 161 VAL A C 1
ATOM 1332 O O . VAL A 1 161 ? 4.638 -6.619 -8.988 1.00 90.88 161 VAL A O 1
ATOM 1335 N N . LYS A 1 162 ? 6.779 -7.221 -8.741 1.00 94.44 162 LYS A N 1
ATOM 1336 C CA . LYS A 1 162 ? 7.034 -6.261 -7.642 1.00 94.44 162 LYS A CA 1
ATOM 1337 C C . LYS A 1 162 ? 7.540 -4.888 -8.091 1.00 94.44 162 LYS A C 1
ATOM 1339 O O . LYS A 1 162 ? 7.503 -3.947 -7.302 1.00 94.44 162 LYS A O 1
ATOM 1344 N N . CYS A 1 163 ? 7.954 -4.735 -9.347 1.00 95.75 163 CYS A N 1
ATOM 1345 C CA . CYS A 1 163 ? 8.467 -3.476 -9.892 1.00 95.75 163 CYS A CA 1
ATOM 1346 C C . CYS A 1 163 ? 7.642 -3.011 -11.093 1.00 95.75 163 CYS A C 1
ATOM 1348 O O . CYS A 1 163 ? 7.237 -3.822 -11.919 1.00 95.75 163 CYS A O 1
ATOM 1350 N N . ASN A 1 164 ? 7.404 -1.702 -11.183 1.00 95.69 164 ASN A N 1
ATOM 1351 C CA . ASN A 1 164 ? 6.670 -1.083 -12.282 1.00 95.69 164 ASN A CA 1
ATOM 1352 C C . ASN A 1 164 ? 7.364 -1.327 -13.640 1.00 95.69 164 ASN A C 1
ATOM 1354 O O . ASN A 1 164 ? 8.525 -0.934 -13.787 1.00 95.69 164 ASN A O 1
ATOM 1358 N N . PRO A 1 165 ? 6.681 -1.919 -14.632 1.00 93.56 165 PRO A N 1
ATOM 1359 C CA . PRO A 1 165 ? 7.221 -2.086 -15.974 1.00 93.56 165 PRO A CA 1
ATOM 1360 C C . PRO A 1 165 ? 7.204 -0.766 -16.775 1.00 93.56 165 PRO A C 1
ATOM 1362 O O . PRO A 1 165 ? 6.218 -0.018 -16.739 1.00 93.56 165 PRO A O 1
ATOM 1365 N N . PRO A 1 166 ? 8.261 -0.454 -17.550 1.00 91.62 166 PRO A N 1
ATOM 1366 C CA . PRO A 1 166 ? 8.272 0.700 -18.446 1.00 91.62 166 PRO A CA 1
ATOM 1367 C C . PRO A 1 166 ? 7.074 0.708 -19.399 1.00 91.62 166 PRO A C 1
ATOM 1369 O O . PRO A 1 166 ? 6.719 -0.303 -19.999 1.00 91.62 166 PRO A O 1
ATOM 1372 N N . GLY A 1 167 ? 6.424 1.865 -19.529 1.00 87.19 167 GLY A N 1
ATOM 1373 C CA . GLY A 1 167 ? 5.249 2.012 -20.394 1.00 87.19 167 GLY A CA 1
ATOM 1374 C C . GLY A 1 167 ? 4.032 1.176 -19.975 1.00 87.19 167 GLY A C 1
ATOM 1375 O O . GLY A 1 167 ? 3.112 1.053 -20.775 1.00 87.19 167 GLY A O 1
ATOM 1376 N N . ASN A 1 168 ? 4.016 0.621 -18.753 1.00 80.88 168 ASN A N 1
ATOM 1377 C CA . ASN A 1 168 ? 3.027 -0.358 -18.289 1.00 80.88 168 ASN A CA 1
ATOM 1378 C C . ASN A 1 168 ? 2.924 -1.593 -19.212 1.00 80.88 168 ASN A C 1
ATOM 1380 O O . ASN A 1 168 ? 1.839 -2.139 -19.383 1.00 80.88 168 ASN A O 1
ATOM 1384 N N . LYS A 1 169 ? 4.033 -2.001 -19.845 1.00 80.56 169 LYS A N 1
ATOM 1385 C CA . LYS A 1 169 ? 4.086 -3.179 -20.720 1.00 80.56 169 LYS A CA 1
ATOM 1386 C C . LYS A 1 169 ? 4.951 -4.257 -20.090 1.00 80.56 169 LYS A C 1
ATOM 1388 O O . LYS A 1 169 ? 6.156 -4.063 -19.936 1.00 80.56 169 LYS A O 1
ATOM 1393 N N . LEU A 1 170 ? 4.351 -5.395 -19.764 1.00 78.69 170 LEU A N 1
ATOM 1394 C CA . LEU A 1 170 ? 5.117 -6.575 -19.395 1.00 78.69 170 LEU A CA 1
ATOM 1395 C C . LEU A 1 170 ? 5.832 -7.148 -20.625 1.00 78.69 170 LEU A C 1
ATOM 1397 O O . LEU A 1 170 ? 5.249 -7.334 -21.689 1.00 78.69 170 LEU A O 1
ATOM 1401 N N . ARG A 1 171 ? 7.123 -7.406 -20.471 1.00 67.75 171 ARG A N 1
ATOM 1402 C CA . ARG A 1 171 ? 7.964 -8.239 -21.321 1.00 67.75 171 ARG A CA 1
ATOM 1403 C C . ARG A 1 171 ? 7.999 -9.655 -20.765 1.00 67.75 171 ARG A C 1
ATOM 1405 O O . ARG A 1 171 ? 8.127 -9.827 -19.558 1.00 67.75 171 ARG A O 1
ATOM 1412 N N . GLY A 1 172 ? 7.998 -10.628 -21.672 1.00 54.12 172 GLY A N 1
ATOM 1413 C CA . GLY A 1 172 ? 8.484 -11.970 -21.377 1.00 54.12 172 GLY A CA 1
ATOM 1414 C C . GLY A 1 172 ? 7.693 -12.718 -20.314 1.00 54.12 172 GLY A C 1
ATOM 1415 O O . GLY A 1 172 ? 8.305 -13.289 -19.421 1.00 54.12 172 GLY A O 1
ATOM 1416 N N . PHE A 1 173 ? 6.370 -12.816 -20.469 1.00 50.25 173 PHE A N 1
ATOM 1417 C CA . PHE A 1 173 ? 5.764 -14.089 -20.101 1.00 50.25 173 PHE A CA 1
ATOM 1418 C C . PHE A 1 173 ? 6.304 -15.117 -21.101 1.00 50.25 173 PHE A C 1
ATOM 1420 O O . PHE A 1 173 ? 5.721 -15.323 -22.163 1.00 50.25 173 PHE A O 1
ATOM 1427 N N . ASP A 1 174 ? 7.454 -15.723 -20.805 1.00 47.91 174 ASP A N 1
ATOM 1428 C CA . ASP A 1 174 ? 7.696 -17.071 -21.316 1.00 47.91 174 ASP A CA 1
ATOM 1429 C C . ASP A 1 174 ? 6.460 -17.886 -20.891 1.00 47.91 174 ASP A C 1
ATOM 1431 O O . ASP A 1 174 ? 5.954 -17.681 -19.782 1.00 47.91 174 ASP A O 1
ATOM 1435 N N . GLU A 1 175 ? 5.934 -18.768 -21.745 1.00 46.41 175 GLU A N 1
ATOM 1436 C CA . GLU A 1 175 ? 4.669 -19.506 -21.529 1.00 46.41 175 GLU A CA 1
ATOM 1437 C C . GLU A 1 175 ? 4.519 -20.141 -20.124 1.00 46.41 175 GLU A C 1
ATOM 1439 O O . GLU A 1 175 ? 3.407 -20.405 -19.670 1.00 46.41 175 GLU A O 1
ATOM 1444 N N . ARG A 1 176 ? 5.629 -20.313 -19.397 1.00 44.06 176 ARG A N 1
ATOM 1445 C CA . ARG A 1 176 ? 5.729 -20.782 -18.009 1.00 44.06 176 ARG A CA 1
ATOM 1446 C C . ARG A 1 176 ? 5.119 -19.880 -16.926 1.00 44.06 176 ARG A C 1
ATOM 1448 O O . ARG A 1 176 ? 4.709 -20.412 -15.903 1.00 44.06 176 ARG A O 1
ATOM 1455 N N . GLU A 1 177 ? 5.063 -18.556 -17.077 1.00 43.28 177 GLU A N 1
ATOM 1456 C CA . GLU A 1 177 ? 4.529 -17.687 -16.000 1.00 43.28 177 GLU A CA 1
ATOM 1457 C C . GLU A 1 177 ? 3.014 -17.447 -16.112 1.00 43.28 177 GLU A C 1
ATOM 1459 O O . GLU A 1 177 ? 2.336 -17.279 -15.098 1.00 43.28 177 GLU A O 1
ATOM 1464 N N . LEU A 1 178 ? 2.451 -17.519 -17.324 1.00 45.50 178 LEU A N 1
ATOM 1465 C CA . LEU A 1 178 ? 0.997 -17.487 -17.545 1.00 45.50 178 LEU A CA 1
ATOM 1466 C C . LEU A 1 178 ? 0.322 -18.849 -17.325 1.00 45.50 178 LEU A C 1
ATOM 1468 O O . LEU A 1 178 ? -0.893 -18.891 -17.140 1.00 45.50 178 LEU A O 1
ATOM 1472 N N . SER A 1 179 ? 1.076 -19.955 -17.289 1.00 39.72 179 SER A N 1
ATOM 1473 C CA . SER A 1 179 ? 0.523 -21.285 -16.991 1.00 39.72 179 SER A CA 1
ATOM 1474 C C . SER A 1 179 ? 0.075 -21.453 -15.535 1.00 39.72 179 SER A C 1
ATOM 1476 O O . SER A 1 179 ? -0.521 -22.466 -15.202 1.00 39.72 179 SER A O 1
ATOM 1478 N N . LEU A 1 180 ? 0.364 -20.485 -14.659 1.00 38.53 180 LEU A N 1
ATOM 1479 C CA . LEU A 1 180 ? -0.147 -20.445 -13.283 1.00 38.53 180 LEU A CA 1
ATOM 1480 C C . LEU A 1 180 ? -1.513 -19.742 -13.172 1.00 38.53 180 LEU A C 1
ATOM 1482 O O . LEU A 1 180 ? -2.099 -19.715 -12.092 1.00 38.53 180 LEU A O 1
ATOM 1486 N N . LEU A 1 181 ? -2.002 -19.148 -14.268 1.00 40.81 181 LEU A N 1
ATOM 1487 C CA . LEU A 1 181 ? -3.294 -18.454 -14.356 1.00 40.81 181 LEU A CA 1
ATOM 1488 C C . LEU A 1 181 ? -4.266 -19.117 -15.352 1.00 40.81 181 LEU A C 1
ATOM 1490 O O . LEU A 1 181 ? -5.331 -18.555 -15.612 1.00 40.81 181 LEU A O 1
ATOM 1494 N N . ARG A 1 182 ? -3.907 -20.278 -15.913 1.00 35.25 182 ARG A N 1
ATOM 1495 C CA . ARG A 1 182 ? -4.780 -21.137 -16.724 1.00 35.25 182 ARG A CA 1
ATOM 1496 C C . ARG A 1 182 ? -5.093 -22.424 -15.981 1.00 35.25 182 ARG A C 1
ATOM 1498 O O . ARG A 1 182 ? -4.166 -22.942 -15.324 1.00 35.25 182 ARG A O 1
#

Organism: Thermococcus litoralis (NCBI:txid2265)

InterPro domains:
  IPR005122 Uracil-DNA glycosylase-like [PF03167] (110-168)
  IPR036895 Uracil-DNA glycosylase-like domain superfamily [G3DSA:3.40.470.10] (65-180)
  IPR036895 Uracil-DNA glycosylase-like domain superfamily [SSF52141] (99-177)
  IPR051536 Uracil-DNA glycosylase family, Type-4/5 [PTHR33693] (103-169)

pLDDT: mean 92.15, std 12.87, range [35.25, 98.62]

Radius of gyration: 16.28 Å; chains: 1; bounding box: 39×41×40 Å